Protein AF-A0A9P1FW18-F1 (afdb_monomer)

Secondary structure (DSSP, 8-state):
--HHHHHHHHHHHHHHHHHHHHHHHTTSGGGTT--HHHHHHHHHHHHHHHTT---SSGGGG--EEEE------HHHHTPPPBTTEEEEEEEEEEETTTTEEEEEEEEEE-GGGTTS-GGGGG-EEEEEEEEEEEE-SSSEEEEEEEEEEEEEEEETTEEPPGGG-EEEEEEEEEEEEEEEEEEE-SSS--EEE-THHHHHHHHHHHHHHHHHHHHHHHHHHHHHHHHHHHHHHHHHHHHHHHHHHHHHHHHHT--TTS--SSSTTS---PPPPHHHHHHHHHHHHHHHHHHHT-----PPPPPPPTTSHHHHHHHHHHHHHHHT--PPP--PPPPP----------

Structure (mmCIF, N/CA/C/O backbone):
data_AF-A0A9P1FW18-F1
#
_entry.id   AF-A0A9P1FW18-F1
#
loop_
_atom_site.group_PDB
_atom_site.id
_atom_site.type_symbol
_atom_site.label_atom_id
_atom_site.label_alt_id
_atom_site.label_comp_id
_atom_site.label_asym_id
_atom_site.label_entity_id
_atom_site.label_seq_id
_atom_site.pdbx_PDB_ins_code
_atom_site.Cartn_x
_atom_site.Cartn_y
_atom_site.Cartn_z
_atom_site.occupancy
_atom_site.B_iso_or_equiv
_atom_site.auth_seq_id
_atom_site.auth_comp_id
_atom_site.auth_asym_id
_atom_site.auth_atom_id
_atom_site.pdbx_PDB_model_num
ATOM 1 N N . MET A 1 1 ? -24.752 2.625 34.677 1.00 58.62 1 MET A N 1
ATOM 2 C CA . MET A 1 1 ? -24.967 2.733 33.214 1.00 58.62 1 MET A CA 1
ATOM 3 C C . MET A 1 1 ? -25.156 1.338 32.638 1.00 58.62 1 MET A C 1
ATOM 5 O O . MET A 1 1 ? -24.441 0.433 33.048 1.00 58.62 1 MET A O 1
ATOM 9 N N . SER A 1 2 ? -26.138 1.141 31.756 1.00 78.00 2 SER A N 1
ATOM 10 C CA . SER A 1 2 ? -26.399 -0.162 31.124 1.00 78.00 2 SER A CA 1
ATOM 11 C C . SER A 1 2 ? -25.301 -0.483 30.102 1.00 78.00 2 SER A C 1
ATOM 13 O O . SER A 1 2 ? -24.834 0.421 29.414 1.00 78.00 2 SER A O 1
ATOM 15 N N . ARG A 1 3 ? -24.900 -1.754 29.945 1.00 75.69 3 ARG A N 1
ATOM 16 C CA . ARG A 1 3 ? -23.901 -2.164 28.929 1.00 75.69 3 ARG A CA 1
ATOM 17 C C . ARG A 1 3 ? -24.258 -1.661 27.520 1.00 75.69 3 ARG A C 1
ATOM 19 O O . ARG A 1 3 ? -23.374 -1.261 26.775 1.00 75.69 3 ARG A O 1
ATOM 26 N N . LYS A 1 4 ? -25.557 -1.582 27.202 1.00 74.88 4 LYS A N 1
ATOM 27 C CA . LYS A 1 4 ? -26.059 -1.041 25.928 1.00 74.88 4 LYS A CA 1
ATOM 28 C C . LYS A 1 4 ? -25.799 0.460 25.753 1.00 74.88 4 LYS A C 1
ATOM 30 O O . LYS A 1 4 ? -25.491 0.884 24.649 1.00 74.88 4 LYS A O 1
ATOM 35 N N . SER A 1 5 ? -25.887 1.264 26.820 1.00 79.44 5 SER A N 1
ATOM 36 C CA . SER A 1 5 ? -25.636 2.712 26.717 1.00 79.44 5 SER A CA 1
ATOM 37 C C . SER A 1 5 ? -24.154 3.024 26.514 1.00 79.44 5 SER A C 1
ATOM 39 O O . SER A 1 5 ? -23.827 4.012 25.870 1.00 79.44 5 SER A O 1
ATOM 41 N N . ARG A 1 6 ? -23.260 2.175 27.044 1.00 83.31 6 ARG A N 1
ATOM 42 C CA . ARG A 1 6 ? -21.811 2.301 26.843 1.00 83.31 6 ARG A CA 1
ATOM 43 C C . ARG A 1 6 ? -21.407 1.953 25.409 1.00 83.31 6 ARG A C 1
ATOM 45 O O . ARG A 1 6 ? -20.771 2.775 24.767 1.00 83.31 6 ARG A O 1
ATOM 52 N N . ALA A 1 7 ? -21.858 0.808 24.892 1.00 80.88 7 ALA A N 1
ATOM 53 C CA . ALA A 1 7 ? -21.561 0.387 23.519 1.00 80.88 7 ALA A CA 1
ATOM 54 C C . ALA A 1 7 ? -22.052 1.404 22.468 1.00 80.88 7 ALA A C 1
ATOM 56 O O . ALA A 1 7 ? -21.357 1.685 21.496 1.00 80.88 7 ALA A O 1
ATOM 57 N N . GLN A 1 8 ? -23.223 2.013 22.691 1.00 83.62 8 GLN A N 1
ATOM 58 C CA . GLN A 1 8 ? -23.739 3.066 21.813 1.00 83.62 8 GLN A CA 1
ATOM 59 C C . GLN A 1 8 ? -22.878 4.340 21.849 1.00 83.62 8 GLN A C 1
ATOM 61 O O . GLN A 1 8 ? -22.688 4.982 20.817 1.00 83.62 8 GLN A O 1
ATOM 66 N N . GLY A 1 9 ? -22.350 4.702 23.024 1.00 88.69 9 GLY A N 1
ATOM 67 C CA . GLY A 1 9 ? -21.434 5.834 23.175 1.00 88.69 9 GLY A CA 1
ATOM 68 C C . GLY A 1 9 ? -20.108 5.608 22.447 1.00 88.69 9 GLY A C 1
ATOM 69 O O . GLY A 1 9 ? -19.683 6.472 21.687 1.00 88.69 9 GLY A O 1
ATOM 70 N N . GLU A 1 10 ? -19.514 4.423 22.610 1.00 88.94 10 GLU A N 1
ATOM 71 C CA . GLU A 1 10 ? -18.256 4.035 21.954 1.00 88.94 10 GLU A CA 1
ATOM 72 C C . GLU A 1 10 ? -18.407 4.028 20.421 1.00 88.94 10 GLU A C 1
ATOM 74 O O . GLU A 1 10 ? -17.581 4.605 19.716 1.00 88.94 10 GLU A O 1
ATOM 79 N N . LYS A 1 11 ? -19.518 3.489 19.890 1.00 89.44 11 LYS A N 1
ATOM 80 C CA . LYS A 1 11 ? -19.819 3.545 18.448 1.00 89.44 11 LYS A CA 1
ATOM 81 C C . LYS A 1 11 ? -19.943 4.983 17.934 1.00 89.44 11 LYS A C 1
ATOM 83 O O . LYS A 1 11 ? -19.420 5.300 16.869 1.00 89.44 11 LYS A O 1
ATOM 88 N N . SER A 1 12 ? -20.612 5.864 18.680 1.00 91.25 12 SER A N 1
ATOM 89 C CA . SER A 1 12 ? -20.745 7.275 18.293 1.00 91.25 12 SER A CA 1
ATOM 90 C C . SER A 1 12 ? -19.399 8.003 18.279 1.00 91.25 12 SER A C 1
ATOM 92 O O . SER A 1 12 ? -19.166 8.820 17.393 1.00 91.25 12 SER A O 1
ATOM 94 N N . GLN A 1 13 ? -18.518 7.715 19.241 1.00 93.75 13 GLN A N 1
ATOM 95 C CA . GLN A 1 13 ? -17.177 8.304 19.304 1.00 93.75 13 GLN A CA 1
ATOM 96 C C . GLN A 1 13 ? -16.288 7.800 18.165 1.00 93.75 13 GLN A C 1
ATOM 98 O O . GLN A 1 13 ? -15.619 8.602 17.517 1.00 93.75 13 GLN A O 1
ATOM 103 N N . ARG A 1 14 ? -16.359 6.501 17.853 1.00 91.75 14 ARG A N 1
ATOM 104 C CA . ARG A 1 14 ? -15.685 5.898 16.697 1.00 91.75 14 ARG A CA 1
ATOM 105 C C . ARG A 1 14 ? -16.068 6.586 15.388 1.00 91.75 14 ARG A C 1
ATOM 107 O O . ARG A 1 14 ? -15.193 6.978 14.622 1.00 91.75 14 ARG A O 1
ATOM 114 N N . LEU A 1 15 ? -17.370 6.759 15.147 1.00 92.00 15 LEU A N 1
ATOM 115 C CA . LEU A 1 15 ? -17.877 7.418 13.939 1.00 92.00 15 LEU A CA 1
ATOM 116 C C . LEU A 1 15 ? -17.401 8.873 13.842 1.00 92.00 15 LEU A C 1
ATOM 118 O O . LEU A 1 15 ? -16.956 9.289 12.776 1.00 92.00 15 LEU A O 1
ATOM 122 N N . ALA A 1 16 ? -17.418 9.615 14.952 1.00 94.69 16 ALA A N 1
ATOM 123 C CA . ALA A 1 16 ? -16.928 10.990 14.985 1.00 94.69 16 ALA A CA 1
ATOM 124 C C . ALA A 1 16 ? -15.418 11.083 14.689 1.00 94.69 16 ALA A C 1
ATOM 126 O O . ALA A 1 16 ? -15.003 11.915 13.885 1.00 94.69 16 ALA A O 1
ATOM 127 N N . ALA A 1 17 ? -14.595 10.208 15.282 1.00 94.62 17 ALA A N 1
ATOM 128 C CA . ALA A 1 17 ? -13.152 10.164 15.023 1.00 94.62 17 ALA A CA 1
ATOM 129 C C . ALA A 1 17 ? -12.846 9.804 13.558 1.00 94.62 17 ALA A C 1
ATOM 131 O O . ALA A 1 17 ? -11.983 10.406 12.917 1.00 94.62 17 ALA A O 1
ATOM 132 N N . LYS A 1 18 ? -13.607 8.860 13.000 1.00 92.00 18 LYS A N 1
ATOM 133 C CA . LYS A 1 18 ? -13.507 8.443 11.601 1.00 92.00 18 LYS A CA 1
ATOM 134 C C . LYS A 1 18 ? -13.860 9.571 10.639 1.00 92.00 18 LYS A C 1
ATOM 136 O O . LYS A 1 18 ? -13.105 9.836 9.709 1.00 92.00 18 LYS A O 1
ATOM 141 N N . GLU A 1 19 ? -14.975 10.257 10.870 1.00 93.88 19 GLU A N 1
ATOM 142 C CA . GLU A 1 19 ? -15.380 11.414 10.070 1.00 93.88 19 GLU A CA 1
ATOM 143 C C . GLU A 1 19 ? -14.339 12.536 10.161 1.00 93.88 19 GLU A C 1
ATOM 145 O O . GLU A 1 19 ? -13.940 13.096 9.141 1.00 93.88 19 GLU A O 1
ATOM 150 N N . ALA A 1 20 ? -13.815 12.800 11.362 1.00 94.94 20 ALA A N 1
ATOM 151 C CA . ALA A 1 20 ? -12.766 13.788 11.569 1.00 94.94 20 ALA A CA 1
ATOM 152 C C . ALA A 1 20 ? -11.481 13.453 10.794 1.00 94.94 20 ALA A C 1
ATOM 154 O O . ALA A 1 20 ? -10.829 14.371 10.285 1.00 94.94 20 ALA A O 1
ATOM 155 N N . LEU A 1 21 ? -11.108 12.174 10.703 1.00 94.62 21 LEU A N 1
ATOM 156 C CA . LEU A 1 21 ? -9.984 11.707 9.895 1.00 94.62 21 LEU A CA 1
ATOM 157 C C . LEU A 1 21 ? -10.258 11.864 8.397 1.00 94.62 21 LEU A C 1
ATOM 159 O O . LEU A 1 21 ? -9.432 12.446 7.697 1.00 94.62 21 LEU A O 1
ATOM 163 N N . LEU A 1 22 ? -11.414 11.391 7.920 1.00 93.19 22 LEU A N 1
ATOM 164 C CA . LEU A 1 22 ? -11.805 11.500 6.513 1.00 93.19 22 LEU A CA 1
ATOM 165 C C . LEU A 1 22 ? -11.839 12.961 6.057 1.00 93.19 22 LEU A C 1
ATOM 167 O O . LEU A 1 22 ? -11.349 13.272 4.978 1.00 93.19 22 LEU A O 1
ATOM 171 N N . GLU A 1 23 ? -12.343 13.872 6.890 1.00 94.81 23 GLU A N 1
ATOM 172 C CA . GLU A 1 23 ? -12.307 15.309 6.614 1.00 94.81 23 GLU A CA 1
ATOM 173 C C . GLU A 1 23 ? -10.871 15.844 6.540 1.00 94.81 23 GLU A C 1
ATOM 175 O O . GLU A 1 23 ? -10.535 16.600 5.630 1.00 94.81 23 GLU A O 1
ATOM 180 N N . GLY A 1 24 ? -9.999 15.405 7.454 1.00 92.88 24 GLY A N 1
ATOM 181 C CA . GLY A 1 24 ? -8.598 15.826 7.498 1.00 92.88 24 GLY A CA 1
ATOM 182 C C . GLY A 1 24 ? -7.784 15.425 6.264 1.00 92.88 24 GLY A C 1
ATOM 183 O O . GLY A 1 24 ? -6.846 16.135 5.909 1.00 92.88 24 GLY A O 1
ATOM 184 N N . ILE A 1 25 ? -8.144 14.324 5.594 1.00 94.94 25 ILE A N 1
A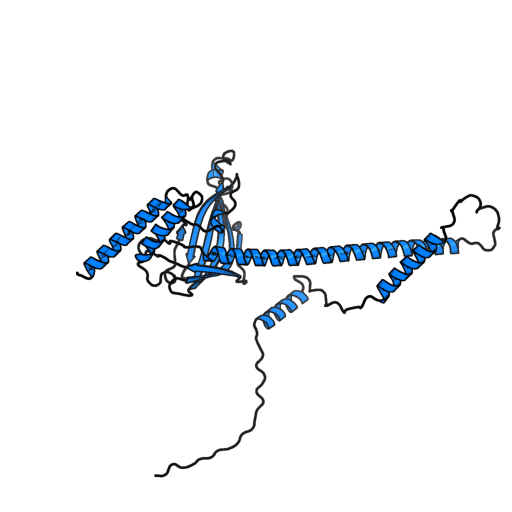TOM 185 C CA . ILE A 1 25 ? -7.401 13.810 4.431 1.00 94.94 25 ILE A CA 1
ATOM 186 C C . ILE A 1 25 ? -7.961 14.262 3.070 1.00 94.94 25 ILE A C 1
ATOM 188 O O . ILE A 1 25 ? -7.304 14.059 2.049 1.00 94.94 25 ILE A O 1
ATOM 192 N N . LYS A 1 26 ? -9.147 14.887 3.017 1.00 93.25 26 LYS A N 1
ATOM 193 C CA . LYS A 1 26 ? -9.805 15.274 1.748 1.00 93.25 26 LYS A CA 1
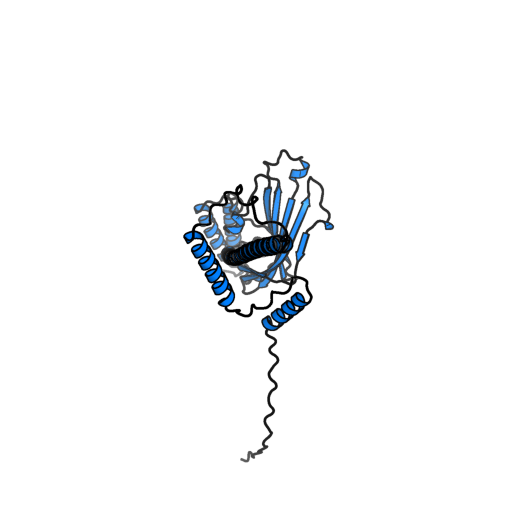ATOM 194 C C . LYS A 1 26 ? -8.944 16.164 0.850 1.00 93.25 26 LYS A C 1
ATOM 196 O O . LYS A 1 26 ? -9.042 16.073 -0.369 1.00 93.25 26 LYS A O 1
ATOM 201 N N . SER A 1 27 ? -8.126 17.035 1.437 1.00 92.12 27 SER A N 1
ATOM 202 C CA . SER A 1 27 ? -7.359 18.052 0.707 1.00 92.12 27 SER A CA 1
ATOM 203 C C . SER A 1 27 ? -5.926 17.644 0.360 1.00 92.12 27 SER A C 1
ATOM 205 O O . SER A 1 27 ? -5.251 18.393 -0.343 1.00 92.12 27 SER A O 1
ATOM 207 N N . VAL A 1 28 ? -5.451 16.482 0.825 1.00 91.62 28 VAL A N 1
ATOM 208 C CA . VAL A 1 28 ? -4.020 16.133 0.762 1.00 91.62 28 VAL A CA 1
ATOM 209 C C . VAL A 1 28 ? -3.646 15.128 -0.333 1.00 91.62 28 VAL A C 1
ATOM 211 O O . VAL A 1 28 ? -2.536 14.601 -0.295 1.00 91.62 28 VAL A O 1
ATOM 214 N N . ASP A 1 29 ? -4.560 14.834 -1.271 1.00 89.50 29 ASP A N 1
ATOM 215 C CA . ASP A 1 29 ? -4.408 13.830 -2.347 1.00 89.50 29 ASP A CA 1
ATOM 216 C C . ASP A 1 29 ? -3.650 12.590 -1.861 1.00 89.50 29 ASP A C 1
ATOM 218 O O . ASP A 1 29 ? -2.490 12.372 -2.194 1.00 89.50 29 ASP A O 1
ATOM 222 N N . ARG A 1 30 ? -4.265 11.820 -0.958 1.00 89.81 30 ARG A N 1
ATOM 223 C CA . ARG A 1 30 ? -3.679 10.596 -0.382 1.00 89.81 30 ARG A CA 1
ATOM 224 C C . ARG A 1 30 ? -2.323 10.779 0.317 1.00 89.81 30 ARG A C 1
ATOM 226 O O . ARG A 1 30 ? -1.679 9.789 0.637 1.00 89.81 30 ARG A O 1
ATOM 233 N N . GLY A 1 31 ? -1.914 12.010 0.609 1.00 91.38 31 GLY A N 1
ATOM 234 C CA . GLY A 1 31 ? -0.641 12.356 1.239 1.00 91.38 31 GLY A CA 1
ATOM 235 C C . GLY A 1 31 ? 0.397 12.963 0.290 1.00 91.38 31 GLY A C 1
ATOM 236 O O . GLY A 1 31 ? 1.389 13.506 0.779 1.00 91.38 31 GLY A O 1
ATOM 237 N N . PHE A 1 32 ? 0.172 12.940 -1.031 1.00 89.25 32 PHE A N 1
ATOM 238 C CA . PHE A 1 32 ? 1.101 13.490 -2.029 1.00 89.25 32 PHE A CA 1
ATOM 239 C C . PHE A 1 32 ? 1.282 15.008 -1.900 1.00 89.25 32 PHE A C 1
ATOM 241 O O . PHE A 1 32 ? 2.377 15.512 -2.138 1.00 89.25 32 PHE A O 1
ATOM 248 N N . SER A 1 33 ? 0.246 15.734 -1.469 1.00 92.62 33 SER A N 1
ATOM 249 C CA . SER A 1 33 ? 0.301 17.188 -1.260 1.00 92.62 33 SER A CA 1
ATOM 250 C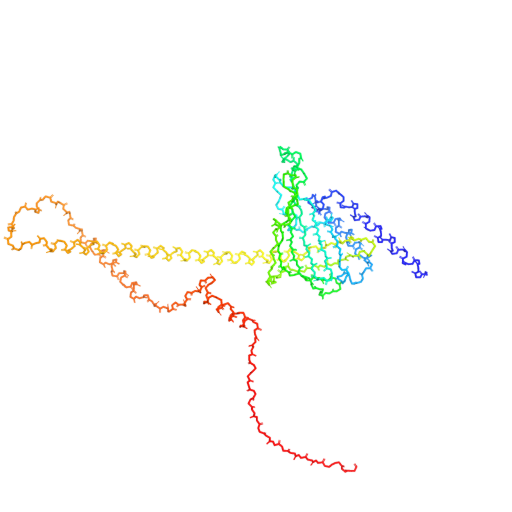 C . SER A 1 33 ? 0.344 17.606 0.216 1.00 92.62 33 SER A C 1
ATOM 252 O O . SER A 1 33 ? 0.268 18.797 0.513 1.00 92.62 33 SER A O 1
ATOM 254 N N . ALA A 1 34 ? 0.477 16.653 1.149 1.00 93.69 34 ALA A N 1
ATOM 255 C CA . ALA A 1 34 ? 0.451 16.938 2.584 1.00 93.69 34 ALA A CA 1
ATOM 256 C C . ALA A 1 34 ? 1.723 17.663 3.066 1.00 93.69 34 ALA A C 1
ATOM 258 O O . ALA A 1 34 ? 2.829 17.135 2.904 1.00 93.69 34 ALA A O 1
ATOM 259 N N . THR A 1 35 ? 1.566 18.805 3.745 1.00 95.06 35 THR A N 1
ATOM 260 C CA . THR A 1 35 ? 2.651 19.464 4.499 1.00 95.06 35 THR A CA 1
ATOM 261 C C . THR A 1 35 ? 2.996 18.694 5.774 1.00 95.06 35 THR A C 1
ATOM 263 O O . THR A 1 35 ? 2.236 17.829 6.216 1.00 95.06 35 THR A O 1
ATOM 266 N N . GLU A 1 36 ? 4.127 19.006 6.407 1.00 93.06 36 GLU A N 1
ATOM 267 C CA . GLU A 1 36 ? 4.523 18.336 7.652 1.00 93.06 36 GLU A CA 1
ATOM 268 C C . GLU A 1 36 ? 3.526 18.598 8.794 1.00 93.06 36 GLU A C 1
ATOM 270 O O . GLU A 1 36 ? 3.172 17.685 9.541 1.00 93.06 36 GLU A O 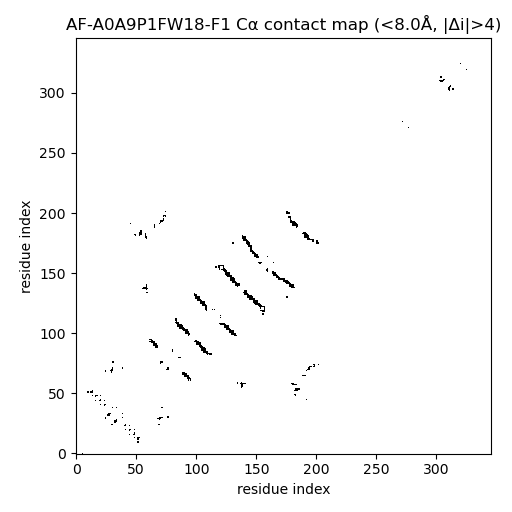1
ATOM 275 N N . GLU A 1 37 ? 2.971 19.809 8.866 1.00 95.00 37 GLU A N 1
ATOM 276 C CA . GLU A 1 37 ? 1.923 20.167 9.825 1.00 95.00 37 GLU A CA 1
ATOM 277 C C . GLU A 1 37 ? 0.642 19.364 9.571 1.00 95.00 37 GLU A C 1
ATOM 279 O O . GLU A 1 37 ? 0.046 18.827 10.508 1.00 95.00 37 GLU A O 1
ATOM 284 N N . GLN A 1 38 ? 0.234 19.224 8.303 1.00 95.31 38 GLN A N 1
ATOM 285 C CA . GLN A 1 38 ? -0.924 18.408 7.932 1.00 95.31 38 GLN A CA 1
ATOM 286 C C . GLN A 1 38 ? -0.696 16.933 8.268 1.00 95.31 38 GLN A C 1
ATOM 288 O O . GLN A 1 38 ? -1.593 16.291 8.809 1.00 95.31 38 GLN A O 1
ATOM 293 N N . ARG A 1 39 ? 0.505 16.399 8.014 1.00 93.00 39 ARG A N 1
ATOM 294 C CA . ARG A 1 39 ? 0.872 15.019 8.369 1.00 93.00 39 ARG A CA 1
ATOM 295 C C . ARG A 1 39 ? 0.808 14.787 9.875 1.00 93.00 39 ARG A C 1
ATOM 297 O O . ARG A 1 39 ? 0.318 13.739 10.294 1.00 93.00 39 ARG A O 1
ATOM 304 N N . SER A 1 40 ? 1.275 15.745 10.677 1.00 93.44 40 SER A N 1
ATOM 305 C CA . SER A 1 40 ? 1.186 15.680 12.140 1.00 93.44 40 SER A CA 1
ATOM 306 C C . SER A 1 40 ? -0.268 15.685 12.614 1.00 93.44 40 SER A C 1
ATOM 308 O O . SER A 1 40 ? -0.665 14.820 13.388 1.00 93.44 40 SER A O 1
ATOM 310 N N . MET A 1 41 ? -1.089 16.596 12.089 1.00 94.94 41 MET A N 1
ATOM 311 C CA . MET A 1 41 ? -2.513 16.694 12.428 1.00 94.94 41 MET A CA 1
ATOM 312 C C . MET A 1 41 ? -3.304 15.445 12.012 1.00 94.94 41 MET A C 1
ATOM 314 O O . MET A 1 41 ? -4.146 14.956 12.765 1.00 94.94 41 MET A O 1
ATOM 318 N N . ILE A 1 42 ? -3.013 14.883 10.835 1.00 94.38 42 ILE A N 1
ATOM 319 C CA . ILE A 1 42 ? -3.614 13.621 10.396 1.00 94.38 42 ILE A CA 1
ATOM 320 C C . ILE A 1 42 ? -3.191 12.496 11.342 1.00 94.38 42 ILE A C 1
ATOM 322 O O . ILE A 1 42 ? -4.056 11.753 11.787 1.00 94.38 42 ILE A O 1
ATOM 326 N N . ARG A 1 43 ? -1.909 12.403 11.726 1.00 92.94 43 ARG A N 1
ATOM 327 C CA . ARG A 1 43 ? -1.421 11.391 12.681 1.00 92.94 43 ARG A CA 1
ATOM 328 C C . ARG A 1 43 ? -2.169 11.432 14.016 1.00 92.94 43 ARG A C 1
ATOM 330 O O . ARG A 1 43 ? -2.555 10.383 14.512 1.00 92.94 43 ARG A O 1
ATOM 337 N N . GLU A 1 44 ? -2.454 12.612 14.555 1.00 93.38 44 GLU A N 1
ATOM 338 C CA . GLU A 1 44 ? -3.246 12.733 15.788 1.00 93.38 44 GLU A CA 1
ATOM 339 C C . GLU A 1 44 ? -4.670 12.176 15.625 1.00 93.38 44 GLU A C 1
ATOM 341 O O . GLU A 1 44 ? -5.163 11.464 16.498 1.00 93.38 44 GLU A O 1
ATOM 346 N N . LYS A 1 45 ? -5.318 12.437 14.481 1.00 94.44 45 LYS A N 1
ATOM 347 C CA . LYS A 1 45 ? -6.646 11.883 14.156 1.00 94.44 45 LYS A CA 1
ATOM 348 C C . LYS A 1 45 ? -6.608 10.366 13.960 1.00 94.44 45 LYS A C 1
ATOM 350 O O . LYS A 1 45 ? -7.549 9.672 14.342 1.00 94.44 45 LYS A O 1
ATOM 355 N N . ILE A 1 46 ? -5.526 9.855 13.371 1.00 92.62 46 ILE A N 1
ATOM 356 C CA . ILE A 1 46 ? -5.248 8.420 13.260 1.00 92.62 46 ILE A CA 1
ATOM 357 C C . ILE A 1 46 ? -5.183 7.800 14.662 1.00 92.62 46 ILE A C 1
ATOM 359 O O . ILE A 1 46 ? -5.922 6.857 14.943 1.00 92.62 46 ILE A O 1
ATOM 363 N N . ASP A 1 47 ? -4.375 8.369 15.556 1.00 91.75 47 ASP A N 1
ATOM 364 C CA . ASP A 1 47 ? -4.211 7.883 16.928 1.00 91.75 47 ASP A CA 1
ATOM 365 C C . ASP A 1 47 ? -5.522 7.958 17.727 1.00 91.75 47 ASP A C 1
ATOM 367 O O . ASP A 1 47 ? -5.811 7.082 18.544 1.00 91.75 47 ASP A O 1
ATOM 371 N N . GLU A 1 48 ? -6.342 8.986 17.492 1.00 93.38 48 GLU A N 1
ATOM 372 C CA . GLU A 1 48 ? -7.675 9.102 18.084 1.00 93.38 48 GLU A CA 1
ATOM 373 C C . GLU A 1 48 ? -8.618 7.992 17.601 1.00 93.38 48 GLU A C 1
ATOM 375 O O . GLU A 1 48 ? -9.296 7.375 18.424 1.00 93.38 48 GLU A O 1
ATOM 380 N N . LEU A 1 49 ? -8.635 7.689 16.300 1.00 92.19 49 LEU A N 1
ATOM 381 C CA . LEU A 1 49 ? -9.464 6.621 15.739 1.00 92.19 49 LEU A CA 1
ATOM 382 C C . LEU A 1 49 ? -9.042 5.234 16.245 1.00 92.19 49 LEU A C 1
ATOM 384 O O . LEU A 1 49 ? -9.898 4.415 16.581 1.00 92.19 49 LEU A O 1
ATOM 388 N N . VAL A 1 50 ? -7.736 4.981 16.358 1.00 91.38 50 VAL A N 1
ATOM 389 C CA . VAL A 1 50 ? -7.183 3.702 16.839 1.00 91.38 50 VAL A CA 1
ATOM 390 C C . VAL A 1 50 ? -7.649 3.374 18.262 1.00 91.38 50 VAL A C 1
ATOM 392 O O . VAL A 1 50 ? -7.924 2.213 18.562 1.00 91.38 50 VAL A O 1
ATOM 395 N N . ARG A 1 51 ? -7.844 4.379 19.129 1.00 91.44 51 ARG A N 1
ATOM 396 C CA . ARG A 1 51 ? -8.401 4.181 20.488 1.00 91.44 51 ARG A CA 1
ATOM 397 C C . ARG A 1 51 ? -9.809 3.587 20.485 1.00 91.44 51 ARG A C 1
ATOM 399 O O . ARG A 1 51 ? -10.225 3.017 21.491 1.00 91.44 51 ARG A O 1
ATOM 406 N N . TRP A 1 52 ? -10.526 3.729 19.374 1.00 91.31 52 TRP A N 1
ATOM 407 C CA . TRP A 1 52 ? -11.885 3.236 19.175 1.00 91.31 52 TRP A CA 1
ATOM 408 C C . TRP A 1 52 ? -11.948 2.046 18.208 1.00 91.31 52 TRP A C 1
ATOM 410 O O . TRP A 1 52 ? -13.016 1.774 17.652 1.00 91.31 52 TRP A O 1
ATOM 420 N N . ASN A 1 53 ? -10.829 1.342 17.990 1.00 88.06 53 ASN A N 1
ATOM 421 C CA . ASN A 1 53 ? -10.786 0.151 17.144 1.00 88.06 53 ASN A CA 1
ATOM 422 C C . ASN A 1 53 ? -11.770 -0.920 17.663 1.00 88.06 53 ASN A C 1
ATOM 424 O O . ASN A 1 53 ? -11.640 -1.368 18.805 1.00 88.06 53 ASN A O 1
ATOM 428 N N . PRO A 1 54 ? -12.765 -1.337 16.857 1.00 87.62 54 PRO A N 1
ATOM 429 C CA . PRO A 1 54 ? -13.734 -2.338 17.287 1.00 87.62 54 PRO A CA 1
ATOM 430 C C . PRO A 1 54 ? -13.197 -3.770 17.248 1.00 87.62 54 PRO A C 1
ATOM 432 O O . PRO A 1 54 ? -13.790 -4.649 17.873 1.00 87.62 54 PRO A O 1
ATOM 435 N N . SER A 1 55 ? -12.106 -4.020 16.520 1.00 86.56 55 SER A N 1
ATOM 436 C CA . SER A 1 55 ? -11.533 -5.353 16.365 1.00 86.56 55 SER A CA 1
ATOM 437 C C . SER A 1 55 ? -10.324 -5.547 17.278 1.00 86.56 55 SER A C 1
ATOM 439 O O . SER A 1 55 ? -9.353 -4.800 17.197 1.00 86.56 55 SER A O 1
ATOM 441 N N . LEU A 1 56 ? -10.367 -6.600 18.100 1.00 86.06 56 LEU A N 1
ATOM 442 C CA . LEU A 1 56 ? -9.242 -7.026 18.945 1.00 86.06 56 LEU A CA 1
ATOM 443 C C . LEU A 1 56 ? -8.154 -7.771 18.157 1.00 86.06 56 LEU A C 1
ATOM 445 O O . LEU A 1 56 ? -6.996 -7.724 18.533 1.00 86.06 56 LEU A O 1
ATOM 449 N N . GLU A 1 57 ? -8.524 -8.445 17.064 1.00 88.88 57 GLU A N 1
ATOM 450 C CA . GLU A 1 57 ? -7.600 -9.237 16.235 1.00 88.88 57 GLU A CA 1
ATOM 451 C C . GLU A 1 57 ? -7.762 -8.876 14.747 1.00 88.88 57 GLU A C 1
ATOM 453 O O . GLU A 1 57 ? -8.183 -9.706 13.932 1.00 88.88 57 GLU A O 1
ATOM 458 N N . PRO A 1 58 ? -7.529 -7.609 14.365 1.00 88.31 58 PRO A N 1
ATOM 459 C CA . PRO A 1 58 ? -7.785 -7.136 13.012 1.00 88.31 58 PRO A CA 1
ATOM 460 C C . PRO A 1 58 ? -6.968 -7.876 11.938 1.00 88.31 58 PRO A C 1
ATOM 462 O O . PRO A 1 58 ? -7.473 -8.071 10.834 1.00 88.31 58 PRO A O 1
ATOM 465 N N . ALA A 1 59 ? -5.764 -8.375 12.245 1.00 88.81 59 ALA A N 1
ATOM 466 C CA . ALA A 1 59 ? -4.944 -9.109 11.275 1.00 88.81 59 ALA A CA 1
ATOM 467 C C . ALA A 1 59 ? -5.535 -10.472 10.865 1.00 88.81 59 ALA A C 1
ATOM 469 O O . ALA A 1 59 ? -5.224 -10.982 9.791 1.00 88.81 59 ALA A O 1
ATOM 470 N N . LYS A 1 60 ? -6.421 -11.067 11.676 1.00 88.94 60 LYS A N 1
ATOM 471 C CA . LYS A 1 60 ? -7.102 -12.328 11.325 1.00 88.94 60 LYS A CA 1
ATOM 472 C C . LYS A 1 60 ? -8.342 -12.124 10.453 1.00 88.94 60 LYS A C 1
ATOM 474 O O . LYS A 1 60 ? -8.885 -13.095 9.934 1.00 88.94 60 LYS A O 1
ATOM 479 N N . LYS A 1 61 ? -8.799 -10.879 10.300 1.00 89.12 61 LYS A N 1
ATOM 480 C CA . LYS A 1 61 ? -10.031 -10.508 9.583 1.00 89.12 61 LYS A CA 1
ATOM 481 C C . LYS A 1 61 ? -9.754 -9.784 8.264 1.00 89.12 61 LYS A C 1
ATOM 483 O O . LYS A 1 61 ? -10.608 -9.065 7.758 1.00 89.12 61 LYS A O 1
ATOM 488 N N . LEU A 1 62 ? -8.554 -9.956 7.715 1.00 88.75 62 LEU A N 1
ATOM 489 C CA . LEU A 1 62 ? -8.190 -9.388 6.421 1.00 88.75 62 LEU A CA 1
ATOM 490 C C . LEU A 1 62 ? -9.006 -10.049 5.309 1.00 88.75 62 LEU A C 1
ATOM 492 O O . LEU A 1 62 ? -9.237 -11.256 5.340 1.00 88.75 62 LEU A O 1
ATOM 496 N N . GLY A 1 63 ? -9.409 -9.267 4.315 1.00 89.44 63 GLY A N 1
ATOM 497 C CA . GLY A 1 63 ? -10.150 -9.750 3.154 1.00 89.44 63 GLY A CA 1
ATOM 498 C C . GLY A 1 63 ? -10.776 -8.598 2.376 1.00 89.44 63 GLY A C 1
ATOM 499 O O . GLY A 1 63 ? -11.022 -7.534 2.943 1.00 89.44 63 GLY A O 1
ATOM 500 N N . GLY A 1 64 ? -11.032 -8.817 1.088 1.00 90.38 64 GLY A N 1
ATOM 501 C CA . GLY A 1 64 ? -11.740 -7.860 0.232 1.00 90.38 64 GLY A CA 1
ATOM 502 C C . GLY A 1 64 ? -10.824 -6.946 -0.583 1.00 90.38 64 GLY A C 1
ATOM 503 O O . GLY A 1 64 ? -9.628 -7.205 -0.742 1.00 90.38 64 GLY A O 1
ATOM 504 N N . GLU A 1 65 ? -11.409 -5.885 -1.140 1.00 90.44 65 GLU A N 1
ATOM 505 C CA . GLU A 1 65 ? -10.733 -4.943 -2.034 1.00 90.44 65 GLU A CA 1
ATOM 506 C C . GLU A 1 65 ? -10.511 -3.596 -1.362 1.00 90.44 65 GLU A C 1
ATOM 508 O O . GLU A 1 65 ? -11.428 -2.836 -1.083 1.00 90.44 65 GLU A O 1
ATOM 513 N N . TRP A 1 66 ? -9.255 -3.280 -1.099 1.00 89.44 66 TRP A N 1
ATOM 514 C CA . TRP A 1 66 ? -8.885 -2.128 -0.298 1.00 89.44 66 TRP A CA 1
ATOM 515 C C . TRP A 1 66 ? -8.358 -1.025 -1.200 1.00 89.44 66 TRP A C 1
ATOM 517 O O . TRP A 1 66 ? -7.715 -1.281 -2.223 1.00 89.44 66 TRP A O 1
ATOM 527 N N . THR A 1 67 ? -8.617 0.222 -0.821 1.00 90.19 67 THR A N 1
ATOM 528 C CA . THR A 1 67 ? -8.139 1.401 -1.547 1.00 90.19 67 THR A CA 1
ATOM 529 C C . THR A 1 67 ? -7.412 2.332 -0.593 1.00 90.19 67 THR A C 1
ATOM 531 O O . THR A 1 67 ? -7.888 2.634 0.499 1.00 90.19 67 THR A O 1
ATOM 534 N N . LEU A 1 68 ? -6.238 2.794 -1.014 1.00 91.06 68 LEU A N 1
ATOM 535 C CA . LEU A 1 68 ? -5.424 3.722 -0.253 1.00 91.06 68 LEU A CA 1
ATOM 536 C C . LEU A 1 68 ? -6.048 5.119 -0.286 1.00 91.06 68 LEU A C 1
ATOM 538 O O . LEU A 1 68 ? -6.056 5.783 -1.323 1.00 91.06 68 LEU A O 1
ATOM 542 N N . ILE A 1 69 ? -6.519 5.575 0.870 1.00 90.38 69 ILE A N 1
ATOM 543 C CA . ILE A 1 69 ? -7.079 6.923 1.048 1.00 90.38 69 ILE A CA 1
ATOM 544 C C . ILE A 1 69 ? -6.049 7.934 1.562 1.00 90.38 69 ILE A C 1
ATOM 546 O O . ILE A 1 69 ? -6.206 9.131 1.343 1.00 90.38 69 ILE A O 1
ATOM 550 N N . TYR A 1 70 ? -4.996 7.463 2.234 1.00 93.38 70 TYR A N 1
ATOM 551 C CA . TYR A 1 70 ? -3.915 8.283 2.772 1.00 93.38 70 TYR A CA 1
ATOM 552 C C . TYR A 1 70 ? -2.671 7.435 3.051 1.00 93.38 70 TYR A C 1
ATOM 554 O O . TYR A 1 70 ? -2.781 6.305 3.525 1.00 93.38 70 TYR A O 1
ATOM 562 N N . THR A 1 71 ? -1.491 7.995 2.796 1.00 91.44 71 THR A N 1
ATOM 563 C CA . THR A 1 71 ? -0.195 7.438 3.179 1.00 91.44 71 THR A CA 1
ATOM 564 C C . THR A 1 71 ? 0.795 8.548 3.513 1.00 91.44 71 THR A C 1
ATOM 566 O O . THR A 1 71 ? 0.759 9.637 2.949 1.00 91.44 71 THR A O 1
ATOM 569 N N . ASN A 1 72 ? 1.728 8.252 4.408 1.00 89.44 72 ASN A N 1
ATOM 570 C CA . ASN A 1 72 ? 2.943 9.036 4.615 1.00 89.44 72 ASN A CA 1
ATOM 571 C C . ASN A 1 72 ? 4.209 8.230 4.263 1.00 89.44 72 ASN A C 1
ATOM 573 O O . ASN A 1 72 ? 5.312 8.626 4.640 1.00 89.44 72 ASN A O 1
ATOM 577 N N . ALA A 1 73 ? 4.043 7.083 3.598 1.00 84.94 73 ALA A N 1
ATOM 578 C CA . ALA A 1 73 ? 5.123 6.174 3.251 1.00 84.94 73 ALA A CA 1
ATOM 579 C C . ALA A 1 73 ? 5.931 6.749 2.073 1.00 84.94 73 ALA A C 1
ATOM 581 O O . ALA A 1 73 ? 5.358 6.975 1.002 1.00 84.94 73 ALA A O 1
ATOM 582 N N . PRO A 1 74 ? 7.235 7.030 2.247 1.00 81.31 74 PRO A N 1
ATOM 583 C CA . PRO A 1 74 ? 8.026 7.727 1.237 1.00 81.31 74 PRO A CA 1
ATOM 584 C C . PRO A 1 74 ? 8.146 6.932 -0.065 1.00 81.31 74 PRO A C 1
ATOM 586 O O . PRO A 1 74 ? 8.189 7.517 -1.134 1.00 81.31 74 PRO A O 1
ATOM 589 N N . ASP A 1 75 ? 8.160 5.610 0.005 1.00 80.56 75 ASP A N 1
ATOM 590 C CA . ASP A 1 75 ? 8.202 4.710 -1.144 1.00 80.56 75 ASP A CA 1
ATOM 591 C C . ASP A 1 75 ? 6.950 4.807 -2.029 1.00 80.56 75 ASP A C 1
ATOM 593 O O . ASP A 1 75 ? 7.068 4.736 -3.248 1.00 80.56 75 ASP A O 1
ATOM 597 N N . ILE A 1 76 ? 5.773 5.056 -1.442 1.00 85.38 76 ILE A N 1
ATOM 598 C CA . ILE A 1 76 ? 4.536 5.306 -2.197 1.00 85.38 76 ILE A CA 1
ATOM 599 C C . ILE A 1 76 ? 4.496 6.751 -2.703 1.00 85.38 76 ILE A C 1
ATOM 601 O O . ILE A 1 76 ? 4.126 7.005 -3.848 1.00 85.38 76 ILE A O 1
ATOM 605 N N . LEU A 1 77 ? 4.896 7.708 -1.861 1.00 86.00 77 LEU A N 1
ATOM 606 C CA . LEU A 1 77 ? 4.890 9.130 -2.215 1.00 86.00 77 LEU A CA 1
ATOM 607 C C . LEU A 1 77 ? 5.918 9.478 -3.305 1.00 86.00 77 LEU A C 1
ATOM 609 O O . LEU A 1 77 ? 5.712 10.428 -4.054 1.00 86.00 77 LEU A O 1
ATOM 613 N N . ASN A 1 78 ? 6.994 8.696 -3.415 1.00 84.81 78 ASN A N 1
ATOM 614 C CA . ASN A 1 78 ? 8.058 8.874 -4.402 1.00 84.81 78 ASN A CA 1
ATOM 615 C C . ASN A 1 78 ? 7.896 7.978 -5.640 1.00 84.81 78 ASN A C 1
ATOM 617 O O . ASN A 1 78 ? 8.834 7.890 -6.435 1.00 84.81 78 ASN A O 1
ATOM 621 N N . ILE A 1 79 ? 6.747 7.310 -5.830 1.00 82.31 79 ILE A N 1
ATOM 622 C CA . ILE A 1 79 ? 6.491 6.574 -7.076 1.00 82.31 79 ILE A CA 1
ATOM 623 C C . ILE A 1 79 ? 6.633 7.569 -8.239 1.00 82.31 79 ILE A C 1
ATOM 625 O O . ILE A 1 79 ? 5.931 8.585 -8.262 1.00 82.31 79 ILE A O 1
ATOM 629 N N . PRO A 1 80 ? 7.535 7.312 -9.203 1.00 73.19 80 PRO A N 1
ATOM 630 C CA . PRO A 1 80 ? 7.820 8.267 -10.257 1.00 73.19 80 PRO A CA 1
ATOM 631 C C . PRO A 1 80 ? 6.570 8.489 -11.108 1.00 73.19 80 PRO A C 1
ATOM 633 O O . PRO A 1 80 ? 6.041 7.568 -11.731 1.00 73.19 80 PRO A O 1
ATOM 636 N N . THR A 1 81 ? 6.111 9.736 -11.154 1.00 76.38 81 THR A N 1
ATOM 637 C CA . THR A 1 81 ? 5.117 10.187 -12.126 1.00 76.38 81 THR A CA 1
ATOM 638 C C . THR A 1 81 ? 5.857 10.771 -13.319 1.00 76.38 81 THR A C 1
ATOM 640 O O . THR A 1 81 ? 6.748 11.608 -13.177 1.00 76.38 81 THR A O 1
ATOM 643 N N . THR A 1 82 ? 5.535 10.292 -14.517 1.00 76.12 82 THR A N 1
ATOM 644 C CA . THR A 1 82 ? 6.084 10.865 -15.750 1.00 76.12 82 THR A CA 1
ATOM 645 C C . THR A 1 82 ? 5.111 11.915 -16.288 1.00 76.12 82 THR A C 1
ATOM 647 O O . THR A 1 82 ? 3.914 11.831 -16.006 1.00 76.12 82 THR A O 1
ATOM 650 N N . PRO A 1 83 ? 5.552 12.870 -17.128 1.00 74.12 83 PRO A N 1
ATOM 651 C CA . PRO A 1 83 ? 4.638 13.816 -17.776 1.00 74.12 83 PRO A CA 1
ATOM 652 C C . PRO A 1 83 ? 3.501 13.144 -18.563 1.00 74.12 83 PRO A C 1
ATOM 654 O O . PRO A 1 83 ? 2.479 13.779 -18.819 1.00 74.12 83 PRO A O 1
ATOM 657 N N . PHE A 1 84 ? 3.664 11.865 -18.919 1.00 77.81 84 PHE A N 1
ATOM 658 C CA . PHE A 1 84 ? 2.714 11.073 -19.693 1.00 77.81 84 PHE A CA 1
ATOM 659 C C . PHE A 1 84 ? 1.860 10.120 -18.844 1.00 77.81 84 PHE A C 1
ATOM 661 O O . PHE A 1 84 ? 0.883 9.587 -19.362 1.00 77.81 84 PHE A O 1
ATOM 668 N N . SER A 1 85 ? 2.162 9.931 -17.554 1.00 83.38 85 SER A N 1
ATOM 669 C CA . SER A 1 85 ? 1.465 8.976 -16.682 1.00 83.38 85 SER A CA 1
ATOM 670 C C . SER A 1 85 ? 1.179 9.555 -15.294 1.00 83.38 85 SER A C 1
ATOM 672 O O . SER A 1 85 ? 2.084 9.983 -14.580 1.00 83.38 85 SER A O 1
ATOM 674 N N . SER A 1 86 ? -0.079 9.485 -14.881 1.00 87.75 86 SER A N 1
ATOM 675 C CA . SER A 1 86 ? -0.553 9.783 -13.533 1.00 87.75 86 SER A CA 1
ATOM 676 C C . SER A 1 86 ? -0.856 8.496 -12.759 1.00 87.75 86 SER A C 1
ATOM 678 O O . SER A 1 86 ? -1.102 7.443 -13.351 1.00 87.75 86 SER A O 1
ATOM 680 N N . ILE A 1 87 ? -0.830 8.576 -11.429 1.00 90.38 87 ILE A N 1
ATOM 681 C CA . ILE A 1 87 ? -1.179 7.451 -10.556 1.00 90.38 87 ILE A CA 1
ATOM 682 C C . ILE A 1 87 ? -2.695 7.467 -10.307 1.00 90.38 87 ILE A C 1
ATOM 684 O O . ILE A 1 87 ? -3.228 8.395 -9.694 1.00 90.38 87 ILE A O 1
ATOM 688 N N . GLY A 1 88 ? -3.371 6.421 -10.784 1.00 90.38 88 GLY A N 1
ATOM 689 C CA . GLY A 1 88 ? -4.781 6.112 -10.556 1.00 90.38 88 GLY A CA 1
ATOM 690 C C . GLY A 1 88 ? -5.009 5.489 -9.179 1.00 90.38 88 GLY A C 1
ATOM 691 O O . GLY A 1 88 ? -4.517 6.003 -8.175 1.00 90.38 88 GLY A O 1
ATOM 692 N N . ARG A 1 89 ? -5.771 4.393 -9.090 1.00 91.06 89 ARG A N 1
ATOM 693 C CA . ARG A 1 89 ? -5.993 3.676 -7.826 1.00 91.06 89 ARG A CA 1
ATOM 694 C C . ARG A 1 89 ? -4.693 3.064 -7.285 1.00 91.06 89 ARG A C 1
ATOM 696 O O . ARG A 1 89 ? -3.964 2.393 -8.004 1.00 91.06 89 ARG A O 1
ATOM 703 N N . ILE A 1 90 ? -4.457 3.228 -5.984 1.00 91.38 90 ILE A N 1
ATOM 704 C CA . ILE A 1 90 ? -3.513 2.405 -5.216 1.00 91.38 90 ILE A CA 1
ATOM 705 C C . ILE A 1 90 ? -4.352 1.598 -4.231 1.00 91.38 90 ILE A C 1
ATOM 707 O O . ILE A 1 90 ? -5.230 2.162 -3.575 1.00 91.38 90 ILE A O 1
ATOM 711 N N . GLY A 1 91 ? -4.127 0.295 -4.133 1.00 92.25 91 GLY A N 1
ATOM 712 C CA . GLY A 1 91 ? -4.972 -0.577 -3.329 1.00 92.25 91 GLY A CA 1
ATOM 713 C C . GLY A 1 91 ? -4.351 -1.929 -3.023 1.00 92.25 91 GLY A C 1
ATOM 714 O O . GLY A 1 91 ? -3.206 -2.207 -3.376 1.00 92.25 91 GLY A O 1
ATOM 715 N N . GLN A 1 92 ? -5.126 -2.768 -2.346 1.00 92.62 92 GLN A N 1
ATOM 716 C CA . GLN A 1 92 ? -4.772 -4.155 -2.071 1.00 92.62 92 GLN A CA 1
ATOM 717 C C . GLN A 1 92 ? -5.979 -5.042 -2.369 1.00 92.62 92 GLN A C 1
ATOM 719 O O . GLN A 1 92 ? -7.096 -4.700 -2.006 1.00 92.62 92 GLN A O 1
ATOM 724 N N . GLU A 1 93 ? -5.771 -6.165 -3.039 1.00 93.19 93 GLU A N 1
ATOM 725 C CA . GLU A 1 93 ? -6.784 -7.210 -3.213 1.00 93.19 93 GLU A CA 1
ATOM 726 C C . GLU A 1 93 ? -6.382 -8.365 -2.289 1.00 93.19 93 GLU A C 1
ATOM 728 O O . GLU A 1 93 ? -5.316 -8.961 -2.474 1.00 93.19 93 GLU A O 1
ATOM 733 N N . ILE A 1 94 ? -7.178 -8.633 -1.252 1.00 93.00 94 ILE A N 1
ATOM 734 C CA . ILE A 1 94 ? -6.856 -9.614 -0.210 1.00 93.00 94 ILE A CA 1
ATOM 735 C C . ILE A 1 94 ? -7.751 -10.845 -0.356 1.00 93.00 94 ILE A C 1
ATOM 737 O O . ILE A 1 94 ? -8.955 -10.792 -0.096 1.00 93.00 94 ILE A O 1
ATOM 741 N N . ASP A 1 95 ? -7.139 -11.973 -0.709 1.00 93.50 95 ASP A N 1
ATOM 742 C CA . ASP A 1 95 ? -7.768 -13.290 -0.727 1.00 93.50 95 ASP A CA 1
ATOM 743 C C . ASP A 1 95 ? -7.372 -14.055 0.541 1.00 93.50 95 ASP A C 1
ATOM 745 O O . ASP A 1 95 ? -6.318 -14.694 0.616 1.00 93.50 95 ASP A O 1
ATOM 749 N N . SER A 1 96 ? -8.235 -13.983 1.554 1.00 91.00 96 SER A N 1
ATOM 750 C CA . SER A 1 96 ? -8.014 -14.628 2.851 1.00 91.00 96 SER A CA 1
ATOM 751 C C . SER A 1 96 ? -8.113 -16.147 2.810 1.00 91.00 96 SER A C 1
ATOM 753 O O . SER A 1 96 ? -7.553 -16.821 3.669 1.00 91.00 96 SER A O 1
ATOM 755 N N . THR A 1 97 ? -8.782 -16.701 1.795 1.00 92.38 97 THR A N 1
ATOM 756 C CA . THR A 1 97 ? -8.875 -18.154 1.611 1.00 92.38 97 THR A CA 1
ATOM 757 C C . THR A 1 97 ? -7.566 -18.709 1.064 1.00 92.38 97 THR A C 1
ATOM 759 O O . THR A 1 97 ? -7.165 -19.812 1.427 1.00 92.38 97 THR A O 1
ATOM 762 N N . LYS A 1 98 ? -6.885 -17.944 0.202 1.00 92.19 98 LYS A N 1
ATOM 763 C CA . LYS A 1 98 ? -5.588 -18.330 -0.367 1.00 92.19 98 LYS A CA 1
ATOM 764 C C . LYS A 1 98 ? -4.381 -17.815 0.414 1.00 92.19 98 LYS A C 1
ATOM 766 O O . LYS A 1 98 ? -3.271 -18.221 0.095 1.00 92.19 98 LYS A O 1
ATOM 771 N N . GLY A 1 99 ? -4.571 -16.916 1.380 1.00 93.06 99 GLY A N 1
ATOM 772 C CA . GLY A 1 99 ? -3.462 -16.268 2.086 1.00 93.06 99 GLY A CA 1
ATOM 773 C C . GLY A 1 99 ? -2.649 -15.337 1.180 1.00 93.06 99 GLY A C 1
ATOM 774 O O . GLY A 1 99 ? -1.443 -15.197 1.358 1.00 93.06 99 GLY A O 1
ATOM 775 N N . ILE A 1 100 ? -3.284 -14.723 0.173 1.00 93.31 100 ILE A N 1
ATOM 776 C CA . ILE A 1 100 ? -2.606 -13.888 -0.828 1.00 93.31 100 ILE A CA 1
ATOM 777 C C . ILE A 1 100 ? -3.099 -12.447 -0.727 1.00 93.31 100 ILE A C 1
ATOM 779 O O . ILE A 1 100 ? -4.298 -12.183 -0.709 1.00 93.31 100 ILE A O 1
ATOM 783 N N . ILE A 1 101 ? -2.160 -11.506 -0.735 1.00 94.00 101 ILE A N 1
ATOM 784 C CA . ILE A 1 101 ? -2.402 -10.076 -0.918 1.00 94.00 101 ILE A CA 1
ATOM 785 C C . ILE A 1 101 ? -1.771 -9.660 -2.245 1.00 94.00 101 ILE A C 1
ATOM 787 O O . ILE A 1 101 ? -0.566 -9.825 -2.436 1.00 94.00 101 ILE A O 1
ATOM 791 N N . ALA A 1 102 ? -2.554 -9.095 -3.160 1.00 93.50 102 ALA A N 1
ATOM 792 C CA . ALA A 1 102 ? -2.029 -8.407 -4.333 1.00 93.50 102 ALA A CA 1
ATOM 793 C C . ALA A 1 102 ? -1.999 -6.900 -4.063 1.00 93.50 102 ALA A C 1
ATOM 795 O O . ALA A 1 102 ? -3.041 -6.277 -3.887 1.00 93.50 102 ALA A O 1
ATOM 796 N N . ASN A 1 103 ? -0.810 -6.301 -4.028 1.00 91.88 103 ASN A N 1
ATOM 797 C CA . ASN A 1 103 ? -0.658 -4.848 -3.957 1.00 91.88 103 ASN A CA 1
ATOM 798 C C . ASN A 1 103 ? -0.829 -4.279 -5.363 1.00 91.88 103 ASN A C 1
ATOM 800 O O . ASN A 1 103 ? -0.116 -4.698 -6.273 1.00 91.88 103 ASN A O 1
ATOM 804 N N . VAL A 1 104 ? -1.769 -3.355 -5.534 1.00 92.25 104 VAL A N 1
ATOM 805 C CA . VAL A 1 104 ? -2.230 -2.879 -6.838 1.00 92.25 104 VAL A CA 1
ATOM 806 C C . VAL A 1 104 ? -1.902 -1.402 -6.996 1.00 92.25 104 VAL A C 1
ATOM 808 O O . VAL A 1 104 ? -2.280 -0.590 -6.152 1.00 92.25 104 VAL A O 1
ATOM 811 N N . ILE A 1 105 ? -1.232 -1.051 -8.091 1.00 91.81 105 ILE A N 1
ATOM 812 C CA . ILE A 1 105 ? -1.027 0.334 -8.518 1.00 91.81 105 ILE A CA 1
ATOM 813 C C . ILE A 1 105 ? -1.539 0.457 -9.946 1.00 91.81 105 ILE A C 1
ATOM 815 O O . ILE A 1 105 ? -1.091 -0.246 -10.847 1.00 91.81 105 ILE A O 1
ATOM 819 N N . GLU A 1 106 ? -2.489 1.353 -10.153 1.00 92.06 106 GLU A N 1
ATOM 820 C CA . GLU A 1 106 ? -3.012 1.701 -11.462 1.00 92.06 106 GLU A CA 1
ATOM 821 C C . GLU A 1 106 ? -2.321 2.967 -11.970 1.00 92.06 106 GLU A C 1
ATOM 823 O O . GLU A 1 106 ? -2.238 3.976 -11.270 1.00 92.06 106 GLU A O 1
ATOM 828 N N . TYR A 1 107 ? -1.871 2.931 -13.214 1.00 90.56 107 TYR A N 1
ATOM 829 C CA . TYR A 1 107 ? -1.329 4.065 -13.942 1.00 90.56 107 TYR A CA 1
ATOM 830 C C . TYR A 1 107 ? -2.302 4.455 -15.045 1.00 90.56 107 TYR A C 1
ATOM 832 O O . TYR A 1 107 ? -2.791 3.595 -15.778 1.00 90.56 107 TYR A O 1
ATOM 840 N N . ARG A 1 108 ? -2.558 5.754 -15.183 1.00 90.12 108 ARG A N 1
ATOM 841 C CA . ARG A 1 108 ? -3.408 6.323 -16.234 1.00 90.12 108 ARG A CA 1
ATOM 842 C C . ARG A 1 108 ? -2.644 7.371 -17.022 1.00 90.12 108 ARG A C 1
ATOM 844 O O . ARG A 1 108 ? -1.750 8.004 -16.457 1.00 90.12 108 ARG A O 1
ATOM 851 N N . PRO A 1 109 ? -2.983 7.627 -18.288 1.00 84.25 109 PRO A N 1
ATOM 852 C CA . PRO A 1 109 ? -2.405 8.742 -19.017 1.00 84.25 109 PRO A CA 1
ATOM 853 C C . PRO A 1 109 ? -2.605 10.067 -18.280 1.00 84.25 109 PRO A C 1
ATOM 855 O O . PRO A 1 109 ? -3.642 10.328 -17.673 1.00 84.25 109 PRO A O 1
ATOM 858 N N . SER A 1 110 ? -1.567 10.896 -18.288 1.00 81.94 110 SER A N 1
ATOM 859 C CA . SER A 1 110 ? -1.621 12.245 -17.721 1.00 81.94 110 SER A CA 1
ATOM 860 C C . SER A 1 110 ? -2.532 13.149 -18.555 1.00 81.94 110 SER A C 1
ATOM 862 O O . SER A 1 110 ? -2.603 13.019 -19.777 1.00 81.94 110 SER A O 1
ATOM 864 N N . SER A 1 111 ? -3.154 14.147 -17.925 1.00 73.19 111 SER A N 1
ATOM 865 C CA . SER A 1 111 ? -3.905 15.187 -18.638 1.00 73.19 111 SER A CA 1
ATOM 866 C C . SER A 1 111 ? -3.027 16.012 -19.582 1.00 73.19 111 SER A C 1
ATOM 868 O O . SER A 1 111 ? -3.542 16.562 -20.546 1.00 73.19 111 SER A O 1
ATOM 870 N N . LEU A 1 112 ? -1.707 16.068 -19.373 1.00 66.69 112 LEU A N 1
ATOM 871 C CA . LEU A 1 112 ? -0.758 16.702 -20.301 1.00 66.69 112 LEU A CA 1
ATOM 872 C C . LEU A 1 112 ? -0.523 15.873 -21.573 1.00 66.69 112 LEU A C 1
ATOM 874 O O . LEU A 1 112 ? -0.055 16.402 -22.577 1.00 66.69 112 LEU A O 1
ATOM 878 N N . ALA A 1 113 ? -0.892 14.591 -21.557 1.00 62.91 113 ALA A N 1
ATOM 879 C CA . ALA A 1 113 ? -0.872 13.716 -22.722 1.00 62.91 113 ALA A CA 1
ATOM 880 C C . ALA A 1 113 ? -2.133 13.876 -23.601 1.00 62.91 113 ALA A C 1
ATOM 882 O O . ALA A 1 113 ? -2.318 13.107 -24.538 1.00 62.91 113 ALA A O 1
ATOM 883 N N . SER A 1 114 ? -2.975 14.889 -23.350 1.00 54.31 114 SER A N 1
ATOM 884 C CA . SER A 1 114 ? -4.260 15.163 -24.029 1.00 54.31 114 SER A CA 1
ATOM 885 C C . SER A 1 114 ? -4.179 15.461 -25.536 1.00 54.31 114 SER A C 1
ATOM 887 O O . SER A 1 114 ? -5.209 15.633 -26.182 1.00 54.31 114 SER A O 1
ATOM 889 N N . GLY A 1 115 ? -2.979 15.471 -26.128 1.00 57.12 115 GLY A N 1
ATOM 890 C CA . GLY A 1 115 ? -2.797 15.383 -27.583 1.00 57.12 115 GLY A CA 1
ATOM 891 C C . GLY A 1 115 ? -3.014 13.972 -28.158 1.00 57.12 115 GLY A C 1
ATOM 892 O O . GLY A 1 115 ? -3.148 13.818 -29.372 1.00 57.12 115 GLY A O 1
ATOM 893 N N . LEU A 1 116 ? -3.052 12.938 -27.311 1.00 58.12 116 LEU A N 1
ATOM 894 C CA . LEU A 1 116 ? -3.486 11.590 -27.672 1.00 58.12 116 LEU A CA 1
ATOM 895 C C . LEU A 1 116 ? -5.018 11.547 -27.731 1.00 58.12 116 LEU A C 1
ATOM 897 O O . LEU A 1 116 ? -5.696 12.211 -26.953 1.00 58.12 116 LEU A O 1
ATOM 901 N N . LYS A 1 117 ? -5.557 10.784 -28.693 1.00 60.69 117 LYS A N 1
ATOM 902 C CA . LYS A 1 117 ? -7.002 10.645 -28.957 1.00 60.69 117 LYS A CA 1
ATOM 903 C C . LYS A 1 117 ? -7.797 10.484 -27.657 1.00 60.69 117 LYS A C 1
ATOM 905 O O . LYS A 1 117 ? -7.361 9.763 -26.773 1.00 60.69 117 LYS A O 1
ATOM 910 N N . GLU A 1 118 ? -9.001 11.050 -27.606 1.00 66.81 118 GLU A N 1
ATOM 911 C CA . GLU A 1 118 ? -9.945 10.968 -26.475 1.00 66.81 118 GLU A CA 1
ATOM 912 C C . GLU A 1 118 ? -10.113 9.529 -25.938 1.00 66.81 118 GLU A C 1
ATOM 914 O O . GLU A 1 118 ? -10.147 9.308 -24.732 1.00 66.81 118 GLU A O 1
ATOM 919 N N . ALA A 1 119 ? -10.054 8.536 -26.832 1.00 62.25 119 ALA A N 1
ATOM 920 C CA . ALA A 1 119 ? -10.074 7.106 -26.520 1.00 62.25 119 ALA A CA 1
ATOM 921 C C . ALA A 1 119 ? -8.932 6.614 -25.602 1.00 62.25 119 ALA A C 1
ATOM 923 O O . ALA A 1 119 ? -9.110 5.628 -24.898 1.00 62.25 119 ALA A O 1
ATOM 924 N N . ALA A 1 120 ? -7.776 7.283 -25.598 1.00 66.88 120 ALA A N 1
ATOM 925 C CA . ALA A 1 120 ? -6.635 6.941 -24.752 1.00 66.88 120 ALA A CA 1
ATOM 926 C C . ALA A 1 120 ? -6.779 7.479 -23.320 1.00 66.88 120 ALA A C 1
ATOM 928 O O . ALA A 1 120 ? -6.063 7.038 -22.434 1.00 66.88 120 ALA A O 1
ATOM 929 N N . THR A 1 121 ? -7.698 8.412 -23.046 1.00 71.00 121 THR A N 1
ATOM 930 C CA . THR A 1 121 ? -7.887 8.938 -21.675 1.00 71.00 121 THR A CA 1
ATOM 931 C C . THR A 1 121 ? -8.424 7.896 -20.695 1.00 71.00 121 THR A C 1
ATOM 933 O O . THR A 1 121 ? -8.224 8.010 -19.488 1.00 71.00 121 THR A O 1
ATOM 936 N N . GLU A 1 122 ? -9.058 6.857 -21.228 1.00 78.81 122 GLU A N 1
ATOM 937 C CA . GLU A 1 122 ? -9.580 5.716 -20.490 1.00 78.81 122 GLU A CA 1
ATOM 938 C C . GLU A 1 122 ? -8.600 4.521 -20.488 1.00 78.81 122 GLU A C 1
ATOM 940 O O . GLU A 1 122 ? -8.965 3.429 -20.044 1.00 78.81 122 GLU A O 1
ATOM 945 N N . ASP A 1 123 ? -7.376 4.693 -21.007 1.00 83.81 123 ASP A N 1
ATOM 946 C CA . ASP A 1 123 ? -6.329 3.679 -20.902 1.00 83.81 123 ASP A CA 1
ATOM 947 C C . ASP A 1 123 ? -5.864 3.556 -19.446 1.00 83.81 123 ASP A C 1
ATOM 949 O O . ASP A 1 123 ? -5.751 4.540 -18.709 1.00 83.81 123 ASP A O 1
ATOM 953 N N . ALA A 1 124 ? -5.558 2.331 -19.032 1.00 88.44 124 ALA A N 1
ATOM 954 C CA . ALA A 1 124 ? -5.028 2.063 -17.705 1.00 88.44 124 ALA A CA 1
ATOM 955 C C . ALA A 1 124 ? -4.075 0.870 -17.735 1.00 88.44 124 ALA A C 1
ATOM 957 O O . ALA A 1 124 ? -4.324 -0.133 -18.408 1.00 88.44 124 ALA A O 1
ATOM 958 N N . LEU A 1 125 ? -2.995 0.974 -16.967 1.00 89.06 125 LEU A N 1
ATOM 959 C CA . LEU A 1 125 ? -2.037 -0.095 -16.722 1.00 89.06 125 LEU A CA 1
ATOM 960 C C . LEU A 1 125 ? -2.060 -0.432 -15.237 1.00 89.06 125 LEU A C 1
ATOM 962 O O . LEU A 1 125 ? -1.790 0.426 -14.404 1.00 89.06 125 LEU A O 1
ATOM 966 N N . VAL A 1 126 ? -2.355 -1.680 -14.899 1.00 92.06 126 VAL A N 1
ATOM 967 C CA . VAL A 1 126 ? -2.413 -2.141 -13.516 1.00 92.06 126 VAL A CA 1
ATOM 968 C C . VAL A 1 126 ? -1.186 -2.986 -13.213 1.00 92.06 126 VAL A C 1
ATOM 970 O O . VAL A 1 126 ? -1.011 -4.075 -13.751 1.00 92.06 126 VAL A O 1
ATOM 973 N N . GLN A 1 127 ? -0.338 -2.496 -12.321 1.00 91.19 127 GLN A N 1
ATOM 974 C CA . GLN A 1 127 ? 0.763 -3.255 -11.755 1.00 91.19 127 GLN A CA 1
ATOM 975 C C . GLN A 1 127 ? 0.293 -3.968 -10.488 1.00 91.19 127 GLN A C 1
ATOM 977 O O . GLN A 1 127 ? -0.334 -3.362 -9.618 1.00 91.19 127 GLN A O 1
ATOM 982 N N . ARG A 1 128 ? 0.626 -5.255 -10.370 1.00 92.69 128 ARG A N 1
ATOM 983 C CA . ARG A 1 128 ? 0.364 -6.076 -9.188 1.00 92.69 128 ARG A CA 1
ATOM 984 C C . ARG A 1 128 ? 1.652 -6.653 -8.624 1.00 92.69 128 ARG A C 1
ATOM 986 O O . ARG A 1 128 ? 2.459 -7.213 -9.359 1.00 92.69 128 ARG A O 1
ATOM 993 N N . VAL A 1 129 ? 1.809 -6.583 -7.309 1.00 90.75 129 VAL A N 1
ATOM 994 C CA . VAL A 1 129 ? 2.812 -7.353 -6.564 1.00 90.75 129 VAL A CA 1
ATOM 995 C C . VAL A 1 129 ? 2.068 -8.371 -5.717 1.00 90.75 129 VAL A C 1
ATOM 997 O O . VAL A 1 129 ? 1.376 -8.000 -4.769 1.00 90.75 129 VAL A O 1
ATOM 1000 N N . TYR A 1 130 ? 2.181 -9.646 -6.081 1.00 92.88 130 TYR A N 1
ATOM 1001 C CA . TYR A 1 130 ? 1.555 -10.744 -5.358 1.00 92.88 130 TYR A CA 1
ATOM 1002 C C . TYR A 1 130 ? 2.438 -11.142 -4.186 1.00 92.88 130 TYR A C 1
ATOM 1004 O O . TYR A 1 130 ? 3.588 -11.548 -4.370 1.00 92.88 130 TYR A O 1
ATOM 1012 N N . THR A 1 131 ? 1.871 -11.059 -2.994 1.00 93.25 131 THR A N 1
ATOM 1013 C CA . THR A 1 131 ? 2.491 -11.489 -1.749 1.00 93.25 131 THR A CA 1
ATOM 1014 C C . THR A 1 131 ? 1.655 -12.581 -1.109 1.00 93.25 131 THR A C 1
ATOM 1016 O O . THR A 1 131 ? 0.433 -12.479 -1.081 1.00 93.25 131 THR A O 1
ATOM 1019 N N . GLU A 1 132 ? 2.300 -13.618 -0.601 1.00 94.69 132 GLU A N 1
ATOM 1020 C CA . GLU A 1 132 ? 1.693 -14.474 0.412 1.00 94.69 132 GLU A CA 1
ATOM 1021 C C . GLU A 1 132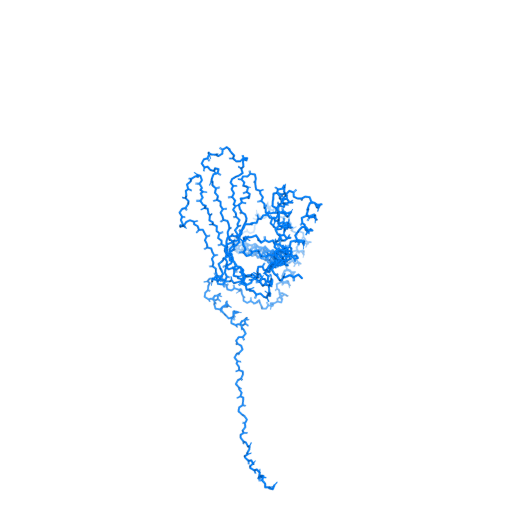 ? 1.829 -13.784 1.766 1.00 94.69 132 GLU A C 1
ATOM 1023 O O . GLU A 1 132 ? 2.809 -13.062 1.990 1.00 94.69 132 GLU A O 1
ATOM 1028 N N . TYR A 1 133 ? 0.845 -13.967 2.642 1.00 94.06 133 TYR A N 1
ATOM 1029 C CA . TYR A 1 133 ? 0.868 -13.363 3.963 1.00 94.06 133 TYR A CA 1
ATOM 1030 C C . TYR A 1 133 ? 0.660 -14.372 5.083 1.00 94.06 133 TYR A C 1
ATOM 1032 O O . TYR A 1 133 ? -0.167 -15.277 4.988 1.00 94.06 133 TYR A O 1
ATOM 1040 N N . THR A 1 134 ? 1.367 -14.136 6.185 1.00 94.50 134 THR A N 1
ATOM 1041 C CA . THR A 1 134 ? 1.236 -14.907 7.422 1.00 94.50 134 THR A CA 1
ATOM 1042 C C . THR A 1 134 ? 0.942 -13.954 8.569 1.00 94.50 134 THR A C 1
ATOM 1044 O O . THR A 1 134 ? 1.639 -12.959 8.769 1.00 94.50 134 THR A O 1
ATOM 1047 N N . VAL A 1 135 ? -0.105 -14.244 9.339 1.00 94.44 135 VAL A N 1
ATOM 1048 C CA . VAL A 1 135 ? -0.444 -13.472 10.540 1.00 94.44 135 VAL A CA 1
ATOM 1049 C C . VAL A 1 135 ? 0.526 -13.857 11.654 1.00 94.44 135 VAL A C 1
ATOM 1051 O O . VAL A 1 135 ? 0.550 -15.010 12.079 1.00 94.44 135 VAL A O 1
ATOM 1054 N N . THR A 1 136 ? 1.330 -12.902 12.120 1.00 93.94 136 THR A N 1
ATOM 1055 C CA . THR A 1 136 ? 2.358 -13.129 13.151 1.00 93.94 136 THR A CA 1
ATOM 1056 C C . THR A 1 136 ? 1.914 -12.676 14.540 1.00 93.94 136 THR A C 1
ATOM 1058 O O . THR A 1 136 ? 2.399 -13.201 15.540 1.00 93.94 136 THR A O 1
ATOM 1061 N N . SER A 1 137 ? 0.968 -11.735 14.625 1.00 93.00 137 SER A N 1
ATOM 1062 C CA . SER A 1 137 ? 0.354 -11.284 15.880 1.00 93.00 137 SER A CA 1
ATOM 1063 C C . SER A 1 137 ? -1.110 -10.874 15.659 1.00 93.00 137 SER A C 1
ATOM 1065 O O . SER A 1 137 ? -1.616 -10.945 14.542 1.00 93.00 137 SER A O 1
ATOM 1067 N N . GLU A 1 138 ? -1.805 -10.418 16.706 1.00 90.88 138 GLU A N 1
ATOM 1068 C CA . GLU A 1 138 ? -3.180 -9.893 16.607 1.00 90.88 138 GLU A CA 1
ATOM 1069 C C . GLU A 1 138 ? -3.306 -8.737 15.594 1.00 90.88 138 GLU A C 1
ATOM 1071 O O . GLU A 1 138 ? -4.340 -8.606 14.929 1.00 90.88 138 GLU A O 1
ATOM 1076 N N . ASN A 1 139 ? -2.229 -7.958 15.425 1.00 89.19 139 ASN A N 1
ATOM 1077 C CA . ASN A 1 139 ? -2.178 -6.780 14.557 1.00 89.19 139 ASN A CA 1
ATOM 1078 C C . ASN A 1 139 ? -1.140 -6.891 13.434 1.00 89.19 139 ASN A C 1
ATOM 1080 O O . ASN A 1 139 ? -1.181 -6.081 12.515 1.00 89.19 139 ASN A O 1
ATOM 1084 N N . SER A 1 140 ? -0.214 -7.848 13.475 1.00 90.25 140 SER A N 1
ATOM 1085 C CA . SER A 1 140 ? 0.941 -7.892 12.569 1.00 90.25 140 SER A CA 1
ATOM 1086 C C . SER A 1 140 ? 0.806 -8.978 11.506 1.00 90.25 140 SER A C 1
ATOM 1088 O O . SER A 1 140 ? 0.396 -10.108 11.779 1.00 90.25 140 SER A O 1
ATOM 1090 N N . VAL A 1 141 ? 1.216 -8.630 10.290 1.00 91.50 141 VAL A N 1
ATOM 1091 C CA . VAL A 1 141 ? 1.170 -9.488 9.106 1.00 91.50 141 VAL A CA 1
ATOM 1092 C C . VAL A 1 141 ? 2.525 -9.449 8.424 1.00 91.50 141 VAL A C 1
ATOM 1094 O O . VAL A 1 141 ? 2.998 -8.373 8.068 1.00 91.50 141 VAL A O 1
ATOM 1097 N N . GLU A 1 142 ? 3.144 -10.603 8.226 1.00 92.94 142 GLU A N 1
ATOM 1098 C CA . GLU A 1 142 ? 4.355 -10.751 7.422 1.00 92.94 142 GLU A CA 1
ATOM 1099 C C . GLU A 1 142 ? 3.994 -11.044 5.965 1.00 92.94 142 GLU A C 1
ATOM 1101 O O . GLU A 1 142 ? 3.010 -11.728 5.693 1.00 92.94 142 GLU A O 1
ATOM 1106 N N . LEU A 1 143 ? 4.779 -10.506 5.034 1.00 92.00 143 LEU A N 1
ATOM 1107 C CA . LEU A 1 143 ? 4.577 -10.597 3.596 1.00 92.00 143 LEU A CA 1
ATOM 1108 C C . LEU A 1 143 ? 5.803 -11.201 2.912 1.00 92.00 143 LEU A C 1
ATOM 1110 O O . LEU A 1 143 ? 6.942 -10.791 3.152 1.00 92.00 143 LEU A O 1
ATOM 1114 N N . GLN A 1 144 ? 5.550 -12.113 1.978 1.00 92.12 144 GLN A N 1
ATOM 1115 C CA . GLN A 1 144 ? 6.562 -12.697 1.103 1.00 92.12 144 GLN A CA 1
ATOM 1116 C C . GLN A 1 144 ? 6.140 -12.546 -0.355 1.00 92.12 144 GLN A C 1
ATOM 1118 O O . GLN A 1 144 ? 5.046 -12.956 -0.734 1.00 92.12 144 GLN A O 1
ATOM 1123 N N . ILE A 1 145 ? 6.999 -11.969 -1.194 1.00 90.06 145 ILE A N 1
ATOM 1124 C CA . ILE A 1 145 ? 6.756 -11.844 -2.632 1.00 90.06 145 ILE A CA 1
ATOM 1125 C C . ILE A 1 145 ? 6.690 -13.240 -3.248 1.00 90.06 145 ILE A C 1
ATOM 1127 O O . ILE A 1 145 ? 7.609 -14.041 -3.091 1.00 90.06 145 ILE A O 1
ATOM 1131 N N . ARG A 1 146 ? 5.618 -13.491 -4.002 1.00 92.06 146 ARG A N 1
ATOM 1132 C CA . ARG A 1 146 ? 5.417 -14.691 -4.828 1.00 92.06 146 ARG A CA 1
ATOM 1133 C C . ARG A 1 146 ? 5.438 -14.393 -6.320 1.00 92.06 146 ARG A C 1
ATOM 1135 O O . ARG A 1 146 ? 5.651 -15.289 -7.136 1.00 92.06 146 ARG A O 1
ATOM 1142 N N . GLY A 1 147 ? 5.199 -13.141 -6.698 1.00 89.75 147 GLY A N 1
ATOM 1143 C CA . GLY A 1 147 ? 5.257 -12.764 -8.096 1.00 89.75 147 GLY A CA 1
ATOM 1144 C C . GLY A 1 147 ? 4.842 -11.339 -8.394 1.00 89.75 147 GLY A C 1
ATOM 1145 O O . GLY A 1 147 ? 4.454 -10.568 -7.518 1.00 89.75 147 GLY A O 1
ATOM 1146 N N . LEU A 1 148 ? 4.894 -11.022 -9.679 1.00 89.31 148 LEU A N 1
ATOM 1147 C CA . LEU A 1 148 ? 4.578 -9.722 -10.246 1.00 89.31 148 LEU A CA 1
ATOM 1148 C C . LEU A 1 148 ? 3.571 -9.895 -11.382 1.00 89.31 148 LEU A C 1
ATOM 1150 O O . LEU A 1 148 ? 3.570 -10.901 -12.092 1.00 89.31 148 LEU A O 1
ATOM 1154 N N . GLY A 1 149 ? 2.698 -8.911 -11.539 1.00 87.88 149 GLY A N 1
ATOM 1155 C CA . GLY A 1 149 ? 1.719 -8.841 -12.608 1.00 87.88 149 GLY A CA 1
ATOM 1156 C C . GLY A 1 149 ? 1.721 -7.467 -13.256 1.00 87.88 149 GLY A C 1
ATOM 1157 O O . GLY A 1 149 ? 1.860 -6.457 -12.568 1.00 87.88 149 GLY A O 1
ATOM 1158 N N . VAL A 1 150 ? 1.540 -7.434 -14.568 1.00 89.25 150 VAL A N 1
ATOM 1159 C CA . VAL A 1 150 ? 1.304 -6.218 -15.339 1.00 89.25 150 VAL A CA 1
ATOM 1160 C C . VAL A 1 150 ? 0.114 -6.480 -16.252 1.00 89.25 150 VAL A C 1
ATOM 1162 O O . VAL A 1 150 ? 0.191 -7.277 -17.186 1.00 89.25 150 VAL A O 1
ATOM 1165 N N . ASP A 1 151 ? -0.980 -5.793 -15.946 1.00 89.31 151 ASP A N 1
ATOM 1166 C CA . ASP A 1 151 ? -2.273 -5.883 -16.612 1.00 89.31 151 ASP A CA 1
ATOM 1167 C C . ASP A 1 151 ? -2.575 -4.562 -17.317 1.00 89.31 151 ASP A C 1
ATOM 1169 O O . ASP A 1 151 ? -3.164 -3.656 -16.715 1.00 89.31 151 ASP A O 1
ATOM 1173 N N . PRO A 1 152 ? -2.198 -4.407 -18.593 1.00 85.81 152 PRO A N 1
ATOM 1174 C CA . PRO A 1 152 ? -2.802 -3.366 -19.406 1.00 85.81 152 PRO A CA 1
ATOM 1175 C C . PRO A 1 152 ? -4.305 -3.666 -19.508 1.00 85.81 152 PRO A C 1
ATOM 1177 O O . PRO A 1 152 ? -4.695 -4.740 -19.951 1.00 85.81 152 PRO A O 1
ATOM 1180 N N . GLN A 1 153 ? -5.155 -2.754 -19.042 1.00 85.00 153 GLN A N 1
ATOM 1181 C CA . GLN A 1 153 ? -6.612 -2.896 -19.141 1.00 85.00 153 GLN A CA 1
ATOM 1182 C C . GLN A 1 153 ? -7.073 -2.435 -20.521 1.00 85.00 153 GLN A C 1
ATOM 1184 O O . GLN A 1 153 ? -7.772 -3.155 -21.237 1.00 85.00 153 GLN A O 1
ATOM 1189 N N . ARG A 1 154 ? -6.623 -1.238 -20.915 1.00 82.81 154 ARG A N 1
ATOM 1190 C CA . ARG A 1 154 ? -6.893 -0.639 -22.221 1.00 82.81 154 ARG A CA 1
ATOM 1191 C C . ARG A 1 154 ? -5.667 0.076 -22.760 1.00 82.81 154 ARG A C 1
ATOM 1193 O O . ARG A 1 154 ? -4.908 0.665 -21.991 1.00 82.81 154 ARG A O 1
ATOM 1200 N N . VAL A 1 155 ? -5.470 -0.038 -24.071 1.00 76.38 155 VAL A N 1
ATOM 1201 C CA . VAL A 1 155 ? -4.382 0.604 -24.813 1.00 76.38 155 VAL A CA 1
ATOM 1202 C C . VAL A 1 155 ? -4.961 1.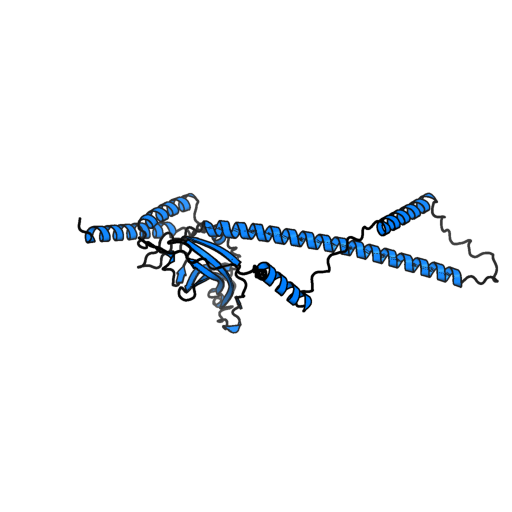200 -26.095 1.00 76.38 155 VAL A C 1
ATOM 1204 O O . VAL A 1 155 ? -5.529 0.488 -26.924 1.00 76.38 155 VAL A O 1
ATOM 1207 N N . PHE A 1 156 ? -4.833 2.514 -26.257 1.00 76.38 156 PHE A N 1
ATOM 1208 C CA . PHE A 1 156 ? -5.464 3.318 -27.303 1.00 76.38 156 PHE A CA 1
ATOM 1209 C C . PHE A 1 156 ? -6.985 3.115 -27.412 1.00 76.38 156 PHE A C 1
ATOM 1211 O O . PHE A 1 156 ? -7.542 3.152 -28.512 1.00 76.38 156 PHE A O 1
ATOM 1218 N N . GLY A 1 157 ? -7.658 2.892 -26.281 1.00 76.25 157 GLY A N 1
ATOM 1219 C CA . GLY A 1 157 ? -9.099 2.660 -26.207 1.00 76.25 157 GLY A CA 1
ATOM 1220 C C . GLY A 1 157 ? -9.552 1.241 -26.567 1.00 76.25 157 GLY A C 1
ATOM 1221 O O . GLY A 1 157 ? -10.757 0.976 -26.590 1.00 76.25 157 GLY A O 1
ATOM 1222 N N . PHE A 1 158 ? -8.627 0.315 -26.817 1.00 78.69 158 PHE A N 1
ATOM 1223 C CA . PHE A 1 158 ? -8.941 -1.096 -27.040 1.00 78.69 158 PHE A CA 1
ATOM 1224 C C . PHE A 1 158 ? -8.717 -1.897 -25.763 1.00 78.69 158 PHE A C 1
ATOM 1226 O O . PHE A 1 158 ? -7.678 -1.753 -25.122 1.00 78.69 158 PHE A O 1
ATOM 1233 N N . GLU A 1 159 ? -9.681 -2.747 -25.408 1.00 84.50 159 GLU A N 1
ATOM 1234 C CA . GLU A 1 159 ? -9.509 -3.731 -24.337 1.00 84.50 159 GLU A CA 1
ATOM 1235 C C . GLU A 1 159 ? -8.402 -4.712 -24.702 1.00 84.50 159 GLU A C 1
ATOM 1237 O O . GLU A 1 159 ? -8.356 -5.244 -25.816 1.00 84.50 159 GLU A O 1
ATOM 1242 N N . VAL A 1 160 ? -7.492 -4.933 -23.759 1.00 84.00 160 VAL A N 1
ATOM 1243 C CA . VAL A 1 160 ? -6.374 -5.840 -23.975 1.00 84.00 160 VAL A CA 1
ATOM 1244 C C . VAL A 1 160 ? -6.792 -7.264 -23.600 1.00 84.00 160 VAL A C 1
ATOM 1246 O O . VAL A 1 160 ? -7.231 -7.496 -22.471 1.00 84.00 160 VAL A O 1
ATOM 1249 N N . PRO A 1 161 ? -6.657 -8.242 -24.517 1.00 83.31 161 PRO A N 1
ATOM 1250 C CA . PRO A 1 161 ? -6.977 -9.632 -24.224 1.00 83.31 161 PRO A CA 1
ATOM 1251 C C . PRO A 1 161 ? -6.161 -10.190 -23.055 1.00 83.31 161 PRO A C 1
ATOM 1253 O O . PRO A 1 161 ? -4.981 -9.875 -22.902 1.00 83.31 161 PRO A O 1
ATOM 1256 N N . GLU A 1 162 ? -6.759 -11.125 -22.313 1.00 82.50 162 GLU A N 1
ATOM 1257 C CA . GLU A 1 162 ? -6.130 -11.831 -21.185 1.00 82.50 162 GLU A CA 1
ATOM 1258 C C . GLU A 1 162 ? -4.743 -12.405 -21.535 1.00 82.50 162 GLU A C 1
ATOM 1260 O O . GLU A 1 162 ? -3.839 -12.402 -20.711 1.00 82.50 162 GLU A O 1
ATOM 1265 N N . ALA A 1 163 ? -4.542 -12.850 -22.780 1.00 79.38 163 ALA A N 1
ATOM 1266 C CA . ALA A 1 163 ? -3.287 -13.443 -23.244 1.00 79.38 163 ALA A CA 1
ATOM 1267 C C . ALA A 1 163 ? -2.083 -12.478 -23.253 1.00 79.38 163 ALA A C 1
ATOM 1269 O O . ALA A 1 163 ? -0.945 -12.934 -23.326 1.00 79.38 163 ALA A O 1
ATOM 1270 N N . LEU A 1 164 ? -2.319 -11.163 -23.210 1.00 77.31 164 LEU A N 1
ATOM 1271 C CA . LEU A 1 164 ? -1.266 -10.141 -23.167 1.00 77.31 164 LEU A CA 1
ATOM 1272 C C . LEU A 1 164 ? -0.977 -9.646 -21.743 1.00 77.31 164 LEU A C 1
ATOM 1274 O O . LEU A 1 164 ? -0.052 -8.857 -21.545 1.00 77.31 164 LEU A O 1
ATOM 1278 N N . LYS A 1 165 ? -1.741 -10.118 -20.753 1.00 84.31 165 LYS A N 1
ATOM 1279 C CA . LYS A 1 165 ? -1.486 -9.869 -19.337 1.00 84.31 165 LYS A CA 1
ATOM 1280 C C . LYS A 1 165 ? -0.258 -10.659 -18.905 1.00 84.31 165 LYS A C 1
ATOM 1282 O O . LYS A 1 165 ? -0.216 -11.885 -19.020 1.00 84.31 165 LYS A O 1
ATOM 1287 N N . LEU A 1 166 ? 0.759 -9.964 -18.405 1.00 84.50 166 LEU A N 1
ATOM 1288 C CA . LEU A 1 166 ? 1.972 -10.611 -17.923 1.00 84.50 166 LEU A CA 1
ATOM 1289 C C . LEU A 1 166 ? 1.792 -10.934 -16.444 1.00 84.50 166 LEU A C 1
ATOM 1291 O O . LEU A 1 166 ? 1.689 -10.030 -15.620 1.00 84.50 166 LEU A O 1
ATOM 1295 N N . LYS A 1 167 ? 1.819 -12.216 -16.089 1.00 87.44 167 LYS A N 1
ATOM 1296 C CA . LYS A 1 167 ? 1.863 -12.658 -14.695 1.00 87.44 167 LYS A CA 1
ATOM 1297 C C . LYS A 1 167 ? 3.035 -13.605 -14.509 1.00 87.44 167 LYS A C 1
ATOM 1299 O O . LYS A 1 167 ? 3.046 -14.705 -15.049 1.00 87.44 167 LYS A O 1
ATOM 1304 N N . VAL A 1 168 ? 4.016 -13.167 -13.732 1.00 83.94 168 VAL A N 1
ATOM 1305 C CA . VAL A 1 168 ? 5.186 -13.963 -13.371 1.00 83.94 168 VAL A CA 1
ATOM 1306 C C . VAL A 1 168 ? 5.029 -14.356 -11.912 1.00 83.94 168 VAL A C 1
ATOM 1308 O O . VAL A 1 168 ? 5.149 -13.517 -11.025 1.00 83.94 168 VAL A O 1
ATOM 1311 N N . GLN A 1 169 ? 4.729 -15.628 -11.666 1.00 83.38 169 GLN A N 1
ATOM 1312 C CA . GLN A 1 169 ? 4.745 -16.231 -10.336 1.00 83.38 169 GLN A CA 1
ATOM 1313 C C . GLN A 1 169 ? 5.734 -17.390 -10.357 1.00 83.38 169 GLN A C 1
ATOM 1315 O O . GLN A 1 169 ? 5.736 -18.183 -11.298 1.00 83.38 169 GLN A O 1
ATOM 1320 N N . GLY A 1 170 ? 6.604 -17.447 -9.355 1.00 76.44 170 GLY A N 1
ATOM 1321 C CA . GLY A 1 170 ? 7.673 -18.435 -9.279 1.00 76.44 170 GLY A CA 1
ATOM 1322 C C . GLY A 1 170 ? 7.702 -19.138 -7.924 1.00 76.44 170 GLY A C 1
ATOM 1323 O O . GLY A 1 170 ? 7.064 -18.678 -6.978 1.00 76.44 170 GLY A O 1
ATOM 1324 N N . PRO A 1 171 ? 8.463 -20.239 -7.808 1.00 76.19 171 PRO A N 1
ATOM 1325 C CA . PRO A 1 171 ? 8.613 -20.959 -6.543 1.00 76.19 171 PRO A CA 1
ATOM 1326 C C . PRO A 1 171 ? 9.400 -20.154 -5.492 1.00 76.19 171 PRO A C 1
ATOM 1328 O O . PRO A 1 171 ? 9.333 -20.457 -4.305 1.00 76.19 171 PRO A O 1
ATOM 1331 N N . LEU A 1 172 ? 10.132 -19.119 -5.918 1.00 74.75 172 LEU A N 1
ATOM 1332 C CA . LEU A 1 172 ? 10.919 -18.249 -5.050 1.00 74.75 172 LEU A CA 1
ATOM 1333 C C . LEU A 1 172 ? 10.000 -17.369 -4.188 1.00 74.75 172 LEU A C 1
ATOM 1335 O O . LEU A 1 172 ? 9.300 -16.502 -4.708 1.00 74.75 172 LEU A O 1
ATOM 1339 N N . SER A 1 173 ? 10.030 -17.580 -2.870 1.00 80.75 173 SER A N 1
ATOM 1340 C CA . SER A 1 173 ? 9.560 -16.611 -1.871 1.00 80.75 173 SER A CA 1
ATOM 1341 C C . SER A 1 173 ? 10.696 -15.673 -1.502 1.00 80.75 173 SER A C 1
ATOM 1343 O O . SER A 1 173 ? 11.721 -16.122 -0.987 1.00 80.75 173 SER A O 1
ATOM 1345 N N . LEU A 1 174 ? 10.501 -14.376 -1.712 1.00 84.12 174 LEU A N 1
ATOM 1346 C CA . LEU A 1 174 ? 11.408 -13.349 -1.198 1.00 84.12 174 LEU A CA 1
ATOM 1347 C C . LEU A 1 174 ? 10.719 -12.584 -0.065 1.00 84.12 174 LEU A C 1
ATOM 1349 O O . LEU A 1 174 ? 9.530 -12.288 -0.191 1.00 84.12 174 LEU A O 1
ATOM 1353 N N . PRO A 1 175 ? 11.414 -12.242 1.029 1.00 85.44 175 PRO A N 1
ATOM 1354 C CA . PRO A 1 175 ? 10.824 -11.415 2.076 1.00 85.44 175 PRO A CA 1
ATOM 1355 C C . PRO A 1 175 ? 10.424 -10.048 1.500 1.00 85.44 175 PRO A C 1
ATOM 1357 O O . PRO A 1 175 ? 11.202 -9.425 0.781 1.00 85.44 175 PRO A O 1
ATOM 1360 N N . PHE A 1 176 ? 9.207 -9.590 1.802 1.00 84.81 176 PHE A N 1
ATOM 1361 C CA . PHE A 1 176 ? 8.711 -8.264 1.406 1.00 84.81 176 PHE A CA 1
ATOM 1362 C C . PHE A 1 176 ? 8.660 -7.288 2.588 1.00 84.81 176 PHE A C 1
ATOM 1364 O O . PHE A 1 176 ? 8.727 -6.075 2.404 1.00 84.81 176 PHE A O 1
ATOM 1371 N N . GLY A 1 177 ? 8.547 -7.821 3.807 1.00 87.06 177 GLY A N 1
ATOM 1372 C CA . GLY A 1 177 ? 8.442 -7.057 5.047 1.00 87.06 177 GLY A CA 1
ATOM 1373 C C . GLY A 1 177 ? 7.203 -7.454 5.840 1.00 87.06 177 GLY A C 1
ATOM 1374 O O . GLY A 1 177 ? 6.584 -8.479 5.576 1.00 87.06 177 GLY A O 1
ATOM 1375 N N . ASN A 1 178 ? 6.821 -6.637 6.814 1.00 87.25 178 ASN A N 1
ATOM 1376 C CA . ASN A 1 178 ? 5.593 -6.822 7.579 1.00 87.25 178 ASN A CA 1
ATOM 1377 C C . ASN A 1 178 ? 4.781 -5.521 7.623 1.00 87.25 178 ASN A C 1
ATOM 1379 O O . ASN A 1 178 ? 5.263 -4.450 7.270 1.00 87.25 178 ASN A O 1
ATOM 1383 N N . PHE A 1 179 ? 3.519 -5.589 8.024 1.00 85.06 179 PHE A N 1
ATOM 1384 C CA . PHE A 1 179 ? 2.742 -4.398 8.349 1.00 85.06 179 PHE A CA 1
ATOM 1385 C C . PHE A 1 179 ? 1.833 -4.652 9.540 1.00 85.06 179 PHE A C 1
ATOM 1387 O O . PHE A 1 179 ? 1.503 -5.794 9.854 1.00 85.06 179 PHE A O 1
ATOM 1394 N N . GLU A 1 180 ? 1.430 -3.561 10.183 1.00 88.88 180 GLU A N 1
ATOM 1395 C CA . GLU A 1 180 ? 0.500 -3.591 11.301 1.00 88.88 180 GLU A CA 1
ATOM 1396 C C . GLU A 1 180 ? -0.853 -3.015 10.899 1.00 88.88 180 GLU A C 1
ATOM 1398 O O . GLU A 1 180 ? -0.945 -2.000 10.198 1.00 88.88 180 GLU A O 1
ATOM 1403 N N . VAL A 1 181 ? -1.908 -3.673 11.362 1.00 89.56 181 VAL A N 1
ATOM 1404 C CA . VAL A 1 181 ? -3.281 -3.211 11.254 1.00 89.56 181 VAL A CA 1
ATOM 1405 C C . VAL A 1 181 ? -3.662 -2.519 12.551 1.00 89.56 181 VAL A C 1
ATOM 1407 O O . VAL A 1 181 ? -3.910 -3.168 13.563 1.00 89.56 181 VAL A O 1
ATOM 1410 N N . LEU A 1 182 ? -3.718 -1.189 12.516 1.00 88.94 182 LEU A N 1
ATOM 1411 C CA . LEU A 1 182 ? -4.032 -0.390 13.703 1.00 88.94 182 LEU A CA 1
ATOM 1412 C C . LEU A 1 182 ? -5.537 -0.270 13.956 1.00 88.94 182 LEU A C 1
ATOM 1414 O O . LEU A 1 182 ? -5.976 -0.148 15.098 1.00 88.94 182 LEU A O 1
ATOM 1418 N N . TYR A 1 183 ? -6.322 -0.277 12.881 1.00 88.81 183 TYR A N 1
ATOM 1419 C CA . TYR A 1 183 ? -7.765 -0.101 12.913 1.00 88.81 183 TYR A CA 1
ATOM 1420 C C . TYR A 1 183 ? -8.407 -0.884 11.768 1.00 88.81 183 TYR A C 1
ATOM 1422 O O . TYR A 1 183 ? -7.976 -0.756 10.619 1.00 88.81 183 TYR A O 1
ATOM 1430 N N . LEU A 1 184 ? -9.434 -1.671 12.092 1.00 88.25 184 LEU A N 1
ATOM 1431 C CA . LEU A 1 184 ? -10.290 -2.359 11.129 1.00 88.25 184 LEU A CA 1
ATOM 1432 C C . LEU A 1 184 ? -11.738 -2.223 11.597 1.00 88.25 184 LEU A C 1
ATOM 1434 O O . LEU A 1 184 ? -12.110 -2.760 12.642 1.00 88.25 184 LEU A O 1
ATOM 1438 N N . ASP A 1 185 ? -12.543 -1.486 10.840 1.00 83.19 185 ASP A N 1
ATOM 1439 C CA . ASP A 1 185 ? -13.977 -1.371 11.090 1.00 83.19 185 ASP A CA 1
ATOM 1440 C C . ASP A 1 185 ? -14.692 -2.529 10.388 1.00 83.19 185 ASP A C 1
ATOM 1442 O O . ASP A 1 185 ? -14.514 -2.750 9.197 1.00 83.19 185 ASP A O 1
ATOM 1446 N N . GLU A 1 186 ? -15.477 -3.304 11.130 1.00 70.75 186 GLU A N 1
ATOM 1447 C CA . GLU A 1 186 ? -16.204 -4.451 10.567 1.00 70.75 186 GLU A CA 1
ATOM 1448 C C . GLU A 1 186 ? -17.391 -4.013 9.695 1.00 70.75 186 GLU A C 1
ATOM 1450 O O . GLU A 1 186 ? -17.884 -4.796 8.888 1.00 70.75 186 GLU A O 1
ATOM 1455 N N . GLU A 1 187 ? -17.872 -2.778 9.881 1.00 66.06 187 GLU A N 1
ATOM 1456 C CA . GLU A 1 187 ? -19.026 -2.231 9.153 1.00 66.06 187 GLU A CA 1
ATOM 1457 C C . GLU A 1 187 ? -18.624 -1.505 7.859 1.00 66.06 187 GLU A C 1
ATOM 1459 O O . GLU A 1 187 ? -19.442 -1.385 6.954 1.00 66.06 187 GLU A O 1
ATOM 1464 N N . ASP A 1 188 ? -17.378 -1.044 7.759 1.00 54.22 188 ASP A N 1
ATOM 1465 C CA . ASP A 1 188 ? -16.870 -0.232 6.657 1.00 54.22 188 ASP A CA 1
ATOM 1466 C C . ASP A 1 188 ? -15.410 -0.635 6.413 1.00 54.22 188 ASP A C 1
ATOM 1468 O O . ASP A 1 188 ? -14.601 -0.531 7.326 1.00 54.22 188 ASP A O 1
ATOM 1472 N N . GLU A 1 189 ? -15.035 -1.037 5.201 1.00 53.91 189 GLU A N 1
ATOM 1473 C CA . GLU A 1 189 ? -13.693 -1.537 4.831 1.00 53.91 189 GLU A CA 1
ATOM 1474 C C . GLU A 1 189 ? -12.580 -0.453 4.854 1.00 53.91 189 GLU A C 1
ATOM 1476 O O . GLU A 1 189 ? -11.748 -0.340 3.955 1.00 53.91 189 GLU A O 1
ATOM 1481 N N . LEU A 1 190 ? -12.564 0.410 5.869 1.00 49.59 190 LEU A N 1
ATOM 1482 C CA . LEU A 1 190 ? -11.589 1.471 6.063 1.00 49.59 190 LEU A CA 1
ATOM 1483 C C . LEU A 1 190 ? -10.447 0.970 6.942 1.00 49.59 190 LEU A C 1
ATOM 1485 O O . LEU A 1 190 ? -10.532 0.970 8.171 1.00 49.59 190 LEU A O 1
ATOM 1489 N N . LEU A 1 191 ? -9.355 0.586 6.282 1.00 51.72 191 LEU A N 1
ATOM 1490 C CA . LEU A 1 191 ? -8.076 0.350 6.930 1.00 51.72 191 LEU A CA 1
ATOM 1491 C C . LEU A 1 191 ? -7.252 1.632 6.988 1.00 51.72 191 LEU A C 1
ATOM 1493 O O . LEU A 1 191 ? -7.050 2.319 5.985 1.00 51.72 191 LEU A O 1
ATOM 1497 N N . LEU A 1 192 ? -6.679 1.885 8.154 1.00 54.50 192 LEU A N 1
ATOM 1498 C CA . LEU A 1 192 ? -5.708 2.938 8.353 1.00 54.50 192 LEU A CA 1
ATOM 1499 C C . LEU A 1 192 ? -4.333 2.322 8.618 1.00 54.50 192 LEU A C 1
ATOM 1501 O O . LEU A 1 192 ? -4.108 1.679 9.644 1.00 54.50 192 LEU A O 1
ATOM 1505 N N . ARG A 1 193 ? -3.423 2.478 7.655 1.00 51.69 193 ARG A N 1
ATOM 1506 C CA . ARG A 1 193 ? -2.089 1.870 7.689 1.00 51.69 193 ARG A CA 1
ATOM 1507 C C . ARG A 1 193 ? -1.076 2.875 8.238 1.00 51.69 193 ARG A C 1
ATOM 1509 O O . ARG A 1 193 ? -0.921 3.954 7.672 1.00 51.69 193 ARG A O 1
ATOM 1516 N N . ALA A 1 194 ? -0.327 2.504 9.274 1.00 41.12 194 ALA A N 1
ATOM 1517 C CA . ALA A 1 194 ? 0.962 3.129 9.561 1.00 41.12 194 ALA A CA 1
ATOM 1518 C C . ALA A 1 194 ? 2.044 2.325 8.830 1.00 41.12 194 ALA A C 1
ATOM 1520 O O . ALA A 1 194 ? 2.545 1.317 9.321 1.00 41.12 194 ALA A O 1
ATOM 1521 N N . LEU A 1 195 ? 2.382 2.739 7.609 1.00 42.94 195 LEU A N 1
ATOM 1522 C CA . LEU A 1 195 ? 3.428 2.113 6.794 1.00 42.94 195 LEU A CA 1
ATOM 1523 C C . LEU A 1 195 ? 4.833 2.535 7.246 1.00 42.94 195 LEU A C 1
ATOM 1525 O O . LEU A 1 195 ? 5.620 3.074 6.475 1.00 42.94 195 LEU A O 1
ATOM 1529 N N . GLN A 1 196 ? 5.162 2.299 8.513 1.00 42.03 196 GLN A N 1
ATOM 1530 C CA . GLN A 1 196 ? 6.532 2.494 8.993 1.00 42.03 196 GLN A CA 1
ATOM 1531 C C . GLN A 1 196 ? 7.437 1.314 8.602 1.00 42.03 196 GLN A C 1
ATOM 1533 O O . GLN A 1 196 ? 8.595 1.531 8.264 1.00 42.03 196 GLN A O 1
ATOM 1538 N N . SER A 1 197 ? 6.899 0.091 8.531 1.00 40.00 197 SER A N 1
ATOM 1539 C CA . SER A 1 197 ? 7.694 -1.106 8.213 1.00 40.00 197 SER A CA 1
ATOM 1540 C C . SER A 1 197 ? 8.054 -1.262 6.724 1.00 40.00 197 SER A C 1
ATOM 1542 O O . SER A 1 197 ? 9.144 -1.727 6.398 1.00 40.00 197 SER A O 1
ATOM 1544 N N . LEU A 1 198 ? 7.213 -0.788 5.797 1.00 45.25 198 LEU A N 1
ATOM 1545 C CA . LEU A 1 198 ? 7.512 -0.843 4.356 1.00 45.25 198 LEU A CA 1
ATOM 1546 C C . LEU A 1 198 ? 8.740 0.014 4.002 1.00 45.25 198 LEU A C 1
ATOM 1548 O O . LEU A 1 198 ? 9.555 -0.393 3.181 1.00 45.25 198 LEU A O 1
ATOM 1552 N N . ARG A 1 199 ? 8.942 1.138 4.708 1.00 43.12 199 ARG A N 1
ATOM 1553 C CA . ARG A 1 199 ? 10.167 1.944 4.623 1.00 43.12 199 ARG A CA 1
ATOM 1554 C C . ARG A 1 199 ? 11.392 1.133 5.036 1.00 43.12 199 ARG A C 1
ATOM 1556 O O . ARG A 1 199 ? 12.379 1.132 4.315 1.00 43.12 199 ARG A O 1
ATOM 1563 N N . ASP A 1 200 ? 11.339 0.457 6.178 1.00 46.41 200 ASP A N 1
ATOM 1564 C CA . ASP A 1 200 ? 12.499 -0.269 6.701 1.00 46.41 200 ASP A CA 1
ATOM 1565 C C . ASP A 1 200 ? 12.792 -1.533 5.867 1.00 46.41 200 ASP A C 1
ATOM 1567 O O . ASP A 1 200 ? 13.954 -1.885 5.673 1.00 46.41 200 ASP A O 1
ATOM 1571 N N . GLY A 1 201 ? 11.761 -2.170 5.301 1.00 48.69 201 GLY A N 1
ATOM 1572 C CA . GLY A 1 201 ? 11.894 -3.274 4.347 1.00 48.69 201 GLY A CA 1
ATOM 1573 C C . GLY A 1 201 ? 12.488 -2.839 3.005 1.00 48.69 201 GLY A C 1
ATOM 1574 O O . GLY A 1 201 ? 13.450 -3.446 2.540 1.00 48.69 201 GLY A O 1
ATOM 1575 N N . ILE A 1 202 ? 11.981 -1.751 2.414 1.00 51.75 202 ILE A N 1
ATOM 1576 C CA . ILE A 1 202 ? 12.477 -1.221 1.135 1.00 51.75 202 ILE A CA 1
ATOM 1577 C C . ILE A 1 202 ? 13.875 -0.619 1.286 1.00 51.75 202 ILE A C 1
ATOM 1579 O O . ILE A 1 202 ? 14.694 -0.804 0.395 1.00 51.75 202 ILE A O 1
ATOM 1583 N N . LEU A 1 203 ? 14.188 0.054 2.400 1.00 51.72 203 LEU A N 1
ATOM 1584 C CA . LEU A 1 203 ? 15.540 0.561 2.658 1.00 51.72 203 LEU A CA 1
ATOM 1585 C C . LEU A 1 203 ? 16.546 -0.582 2.810 1.00 51.72 203 LEU A C 1
ATOM 1587 O O . LEU A 1 203 ? 17.599 -0.535 2.183 1.00 51.72 203 LEU A O 1
ATOM 1591 N N . ARG A 1 204 ? 16.203 -1.648 3.547 1.00 57.25 204 ARG A N 1
ATOM 1592 C CA . ARG A 1 204 ? 17.052 -2.850 3.615 1.00 57.25 204 ARG A CA 1
ATOM 1593 C C . ARG A 1 204 ? 17.222 -3.501 2.246 1.00 57.25 204 ARG A C 1
ATOM 1595 O O . ARG A 1 204 ? 18.333 -3.855 1.873 1.00 57.25 204 ARG A O 1
ATOM 1602 N N . GLN A 1 205 ? 16.147 -3.605 1.467 1.00 62.19 205 GLN A N 1
ATOM 1603 C CA . GLN A 1 205 ? 16.209 -4.177 0.125 1.00 62.19 205 GLN A CA 1
ATOM 1604 C C . GLN A 1 205 ? 17.044 -3.308 -0.824 1.00 62.19 205 GLN A C 1
ATOM 1606 O O . GLN A 1 205 ? 17.821 -3.845 -1.609 1.00 62.19 205 GLN A O 1
ATOM 1611 N N . ALA A 1 206 ? 16.936 -1.982 -0.744 1.00 56.72 206 ALA A N 1
ATOM 1612 C CA . ALA A 1 206 ? 17.751 -1.056 -1.521 1.00 56.72 206 ALA A CA 1
ATOM 1613 C C . ALA A 1 206 ? 19.237 -1.183 -1.156 1.00 56.72 206 ALA A C 1
ATOM 1615 O O . ALA A 1 206 ? 20.059 -1.313 -2.059 1.00 56.72 206 ALA A O 1
ATOM 1616 N N . GLU A 1 207 ? 19.569 -1.250 0.137 1.00 68.69 207 GLU A N 1
ATOM 1617 C CA . GLU A 1 207 ? 20.940 -1.482 0.612 1.00 68.69 207 GLU A CA 1
ATOM 1618 C C . GLU A 1 207 ? 21.499 -2.833 0.137 1.00 68.69 207 GLU A C 1
ATOM 1620 O O . GLU A 1 207 ? 22.650 -2.920 -0.296 1.00 68.69 207 GLU A O 1
ATOM 1625 N N . ASP A 1 208 ? 20.700 -3.899 0.179 1.00 70.75 208 ASP A N 1
ATOM 1626 C CA . ASP A 1 208 ? 21.136 -5.228 -0.259 1.00 70.75 208 ASP A CA 1
ATOM 1627 C C . ASP A 1 208 ? 21.292 -5.309 -1.783 1.00 70.75 208 ASP A C 1
ATOM 1629 O O . ASP A 1 208 ? 22.247 -5.910 -2.285 1.00 70.75 208 ASP A O 1
ATOM 1633 N N . THR A 1 209 ? 20.410 -4.645 -2.533 1.00 64.44 209 THR A N 1
ATOM 1634 C CA . THR A 1 209 ? 20.509 -4.560 -3.997 1.00 64.44 209 THR A CA 1
ATOM 1635 C C . THR A 1 209 ? 21.713 -3.713 -4.412 1.00 64.44 209 THR A C 1
ATOM 1637 O O . THR A 1 209 ? 22.434 -4.084 -5.337 1.00 64.44 209 THR A O 1
ATOM 1640 N N . GLU A 1 210 ? 21.991 -2.615 -3.705 1.00 74.94 210 GLU A N 1
ATOM 1641 C CA . GLU A 1 210 ? 23.181 -1.787 -3.913 1.00 74.94 210 GLU A CA 1
ATOM 1642 C C . GLU A 1 210 ? 24.463 -2.591 -3.665 1.00 74.94 210 GLU A C 1
ATOM 1644 O O . GLU A 1 210 ? 25.354 -2.600 -4.516 1.00 74.94 210 GLU A O 1
ATOM 1649 N N . LYS A 1 211 ? 24.535 -3.358 -2.568 1.00 79.06 211 LYS A N 1
ATOM 1650 C CA . LYS A 1 211 ? 25.666 -4.266 -2.300 1.00 79.06 211 LYS A CA 1
ATOM 1651 C C . LYS A 1 211 ? 25.845 -5.302 -3.410 1.00 79.06 211 LYS A C 1
ATOM 1653 O O . LYS A 1 211 ? 26.974 -5.549 -3.839 1.00 79.06 211 LYS A O 1
ATOM 1658 N N . GLN A 1 212 ? 24.757 -5.899 -3.899 1.00 72.00 212 GLN A N 1
ATOM 1659 C CA . GLN A 1 212 ? 24.814 -6.870 -4.995 1.00 72.00 212 GLN A CA 1
ATOM 1660 C C . GLN A 1 212 ? 25.281 -6.238 -6.310 1.00 72.00 212 GLN A C 1
ATOM 1662 O O . GLN A 1 212 ? 26.117 -6.823 -7.006 1.00 72.00 212 GLN A O 1
ATOM 1667 N N . LEU A 1 213 ? 24.789 -5.043 -6.640 1.00 60.97 213 LEU A N 1
ATOM 1668 C CA . LEU A 1 213 ? 25.210 -4.305 -7.828 1.00 60.97 213 LEU A CA 1
ATOM 1669 C C . LEU A 1 213 ? 26.684 -3.917 -7.736 1.00 60.97 213 LEU A C 1
ATOM 1671 O O . LEU A 1 213 ? 27.421 -4.142 -8.696 1.00 60.97 213 LEU A O 1
ATOM 1675 N N . LEU A 1 214 ? 27.144 -3.449 -6.577 1.00 76.12 214 LEU A N 1
ATOM 1676 C CA . LEU A 1 214 ? 28.547 -3.118 -6.344 1.00 76.12 214 LEU A CA 1
ATOM 1677 C C . LEU A 1 214 ? 29.448 -4.353 -6.506 1.00 76.12 214 LEU A C 1
ATOM 1679 O O . LEU A 1 214 ? 30.444 -4.303 -7.228 1.00 76.12 214 LEU A O 1
ATOM 1683 N N . ALA A 1 215 ? 29.046 -5.497 -5.945 1.00 77.69 215 ALA A N 1
ATOM 1684 C CA . ALA A 1 215 ? 29.752 -6.767 -6.114 1.00 77.69 215 ALA A CA 1
ATOM 1685 C C . ALA A 1 215 ? 29.722 -7.283 -7.567 1.00 77.69 215 ALA A C 1
ATOM 1687 O O . ALA A 1 215 ? 30.650 -7.955 -8.021 1.00 77.69 215 ALA A O 1
ATOM 1688 N N . SER A 1 216 ? 28.657 -7.009 -8.326 1.00 68.88 216 SER A N 1
ATOM 1689 C CA . SER A 1 216 ? 28.589 -7.340 -9.756 1.00 68.88 216 SER A CA 1
ATOM 1690 C C . SER A 1 216 ? 29.495 -6.437 -10.600 1.00 68.88 216 SER A C 1
ATOM 1692 O O . SER A 1 216 ? 30.205 -6.939 -11.470 1.00 68.88 216 SER A O 1
ATOM 1694 N N . SER A 1 217 ? 29.552 -5.141 -10.278 1.00 67.62 217 SER A N 1
ATOM 1695 C CA . SER A 1 217 ? 30.408 -4.153 -10.938 1.00 67.62 217 SER A CA 1
ATOM 1696 C C . SER A 1 217 ? 31.886 -4.487 -10.738 1.00 67.62 217 SER A C 1
ATOM 1698 O O . SER A 1 217 ? 32.633 -4.602 -11.706 1.00 67.62 217 SER A O 1
ATOM 1700 N N . GLN A 1 218 ? 32.291 -4.786 -9.499 1.00 79.25 218 GLN A N 1
ATOM 1701 C CA . GLN A 1 218 ? 33.662 -5.205 -9.182 1.00 79.25 218 GLN A CA 1
ATOM 1702 C C . GLN A 1 218 ? 34.071 -6.476 -9.941 1.00 79.25 218 GLN A C 1
ATOM 1704 O O . GLN A 1 218 ? 35.192 -6.579 -10.443 1.00 79.25 218 GLN A O 1
ATOM 1709 N N . ARG A 1 219 ? 33.154 -7.443 -10.082 1.00 74.62 219 ARG A N 1
ATOM 1710 C CA . ARG A 1 219 ? 33.397 -8.647 -10.891 1.00 74.62 219 ARG A CA 1
ATOM 1711 C C . ARG A 1 219 ? 33.555 -8.314 -12.375 1.00 74.62 219 ARG A C 1
ATOM 1713 O O . ARG A 1 219 ? 34.450 -8.860 -13.016 1.00 74.62 219 ARG A O 1
ATOM 1720 N N . ALA A 1 220 ? 32.734 -7.416 -12.916 1.00 64.19 220 ALA A N 1
ATOM 1721 C CA . ALA A 1 220 ? 32.834 -6.980 -14.307 1.00 64.19 220 ALA A CA 1
ATOM 1722 C C . ALA A 1 220 ? 34.152 -6.232 -14.588 1.00 64.19 220 ALA A C 1
ATOM 1724 O O . ALA A 1 220 ? 34.801 -6.499 -15.600 1.00 64.19 220 ALA A O 1
ATOM 1725 N N . GLU A 1 221 ? 34.601 -5.366 -13.675 1.00 76.12 221 GLU A N 1
ATOM 1726 C CA . GLU A 1 221 ? 35.900 -4.688 -13.772 1.00 76.12 221 GLU A CA 1
ATOM 1727 C C . GLU A 1 221 ? 37.072 -5.676 -13.743 1.00 76.12 221 GLU A C 1
ATOM 1729 O O . GLU A 1 221 ? 37.987 -5.576 -14.566 1.00 76.12 221 GLU A O 1
ATOM 1734 N N . ALA A 1 222 ? 37.022 -6.676 -12.855 1.00 76.25 222 ALA A N 1
ATOM 1735 C CA . ALA A 1 222 ? 38.034 -7.727 -12.783 1.00 76.25 222 ALA A CA 1
ATOM 1736 C C . ALA A 1 222 ? 38.108 -8.544 -14.085 1.00 76.25 222 ALA A C 1
ATOM 1738 O O . ALA A 1 222 ? 39.200 -8.819 -14.586 1.00 76.25 222 ALA A O 1
ATOM 1739 N N . VAL A 1 223 ? 36.959 -8.892 -14.675 1.00 77.19 223 VAL A N 1
ATOM 1740 C CA . VAL A 1 223 ? 36.902 -9.561 -15.985 1.00 77.19 223 VAL A CA 1
ATOM 1741 C C . VAL A 1 223 ? 37.468 -8.657 -17.083 1.00 77.19 223 VAL A C 1
ATOM 1743 O O . VAL A 1 223 ? 38.280 -9.112 -17.885 1.00 77.19 223 VAL A O 1
ATOM 1746 N N . GLY A 1 224 ? 37.121 -7.368 -17.092 1.00 69.44 224 GLY A N 1
ATOM 1747 C CA . GLY A 1 224 ? 37.640 -6.402 -18.065 1.00 69.44 224 GLY A CA 1
ATOM 1748 C C . GLY A 1 224 ? 39.156 -6.181 -17.974 1.00 69.44 224 GLY A C 1
ATOM 1749 O O . GLY A 1 224 ? 39.818 -5.995 -18.996 1.00 69.44 224 GLY A O 1
ATOM 1750 N N . LEU A 1 225 ? 39.737 -6.221 -16.771 1.00 70.19 225 LEU A N 1
ATOM 1751 C CA . LEU A 1 225 ? 41.193 -6.191 -16.573 1.00 70.19 225 LEU A CA 1
ATOM 1752 C C . LEU A 1 225 ? 41.863 -7.461 -17.107 1.00 70.19 225 LEU A C 1
ATOM 1754 O O . LEU A 1 225 ? 42.861 -7.365 -17.820 1.00 70.19 225 LEU A O 1
ATOM 1758 N N . LYS A 1 226 ? 41.287 -8.639 -16.835 1.00 68.25 226 LYS A N 1
ATOM 1759 C CA . LYS A 1 226 ? 41.797 -9.918 -17.355 1.00 68.25 226 LYS A CA 1
ATOM 1760 C C . LYS A 1 226 ? 41.749 -9.981 -18.879 1.00 68.25 226 LYS A C 1
ATOM 1762 O O . LYS A 1 226 ? 42.703 -10.440 -19.497 1.00 68.25 226 LYS A O 1
ATOM 1767 N N . LEU A 1 227 ? 40.680 -9.472 -19.490 1.00 68.88 227 LEU A N 1
ATOM 1768 C CA . LEU A 1 227 ? 40.529 -9.459 -20.944 1.00 68.88 227 LEU A CA 1
ATOM 1769 C C . LEU A 1 227 ? 41.550 -8.525 -21.611 1.00 68.88 227 LEU A C 1
ATOM 1771 O O . LEU A 1 227 ? 42.136 -8.883 -22.628 1.00 68.88 227 LEU A O 1
ATOM 1775 N N . ARG A 1 228 ? 41.835 -7.367 -20.995 1.00 72.62 228 ARG A N 1
ATOM 1776 C CA . ARG A 1 228 ? 42.917 -6.470 -21.434 1.00 72.62 228 ARG A CA 1
ATOM 1777 C C . ARG A 1 228 ? 44.294 -7.123 -21.309 1.00 72.62 228 ARG A C 1
ATOM 1779 O O . ARG A 1 228 ? 45.071 -7.048 -22.253 1.00 72.62 228 ARG A O 1
ATOM 1786 N N . ALA A 1 229 ? 44.576 -7.800 -20.195 1.00 68.31 229 ALA A N 1
ATOM 1787 C CA . ALA A 1 229 ? 45.837 -8.517 -20.004 1.00 68.31 229 ALA A CA 1
ATOM 1788 C C . ALA A 1 229 ? 46.022 -9.652 -21.027 1.00 68.31 229 ALA A C 1
ATOM 1790 O O . ALA A 1 229 ? 47.093 -9.778 -21.617 1.00 68.31 229 ALA A O 1
ATOM 1791 N N . ALA A 1 230 ? 44.967 -10.430 -21.291 1.00 69.38 230 ALA A N 1
ATOM 1792 C CA . ALA A 1 230 ? 44.977 -11.473 -22.313 1.00 69.38 230 ALA A CA 1
ATOM 1793 C C . ALA A 1 230 ? 45.199 -10.895 -23.719 1.00 69.38 230 ALA A C 1
ATOM 1795 O O . ALA A 1 230 ? 45.977 -11.449 -24.490 1.00 69.38 230 ALA A O 1
ATOM 1796 N N . ASN A 1 231 ? 44.575 -9.757 -24.038 1.00 70.50 231 ASN A N 1
ATOM 1797 C CA . ASN A 1 231 ? 44.772 -9.091 -25.323 1.00 70.50 231 ASN A CA 1
ATOM 1798 C C . ASN A 1 231 ? 46.217 -8.598 -25.504 1.00 70.50 231 ASN A C 1
ATOM 1800 O O . ASN A 1 231 ? 46.805 -8.833 -26.554 1.00 70.50 231 ASN A O 1
ATOM 1804 N N . CYS A 1 232 ? 46.823 -8.003 -24.468 1.00 72.50 232 CYS A N 1
ATOM 1805 C CA . CYS A 1 232 ? 48.245 -7.645 -24.498 1.00 72.50 232 CYS A CA 1
ATOM 1806 C C . CYS A 1 232 ? 49.138 -8.879 -24.697 1.00 72.50 232 CYS A C 1
ATOM 1808 O O . CYS A 1 232 ? 50.112 -8.821 -25.438 1.00 72.50 232 CYS A O 1
ATOM 1810 N N . HIS A 1 233 ? 48.810 -10.005 -24.058 1.00 68.31 233 HIS A N 1
ATOM 1811 C CA . HIS A 1 233 ? 49.573 -11.241 -24.224 1.00 68.31 233 HIS A CA 1
ATOM 1812 C C . HIS A 1 233 ? 49.495 -11.779 -25.660 1.00 68.31 233 HIS A C 1
ATOM 1814 O O . HIS A 1 233 ? 50.515 -12.152 -26.231 1.00 68.31 233 HIS A O 1
ATOM 1820 N N . LEU A 1 234 ? 48.304 -11.757 -26.267 1.00 73.44 234 LEU A N 1
ATOM 1821 C CA . LEU A 1 234 ? 48.118 -12.131 -27.671 1.00 73.44 234 LEU A CA 1
ATOM 1822 C C . LEU A 1 234 ? 48.884 -11.206 -28.622 1.00 73.44 234 LEU A C 1
ATOM 1824 O O . LEU A 1 234 ? 49.463 -11.687 -29.590 1.00 73.44 234 LEU A O 1
ATOM 1828 N N . GLU A 1 235 ? 48.924 -9.904 -28.343 1.00 76.50 235 GLU A N 1
ATOM 1829 C CA . GLU A 1 235 ? 49.692 -8.944 -29.141 1.00 76.50 235 GLU A CA 1
ATOM 1830 C C . GLU A 1 235 ? 51.200 -9.218 -29.062 1.00 76.50 235 GLU A C 1
ATOM 1832 O O . GLU A 1 235 ? 51.874 -9.243 -30.091 1.00 76.50 235 GLU A O 1
ATOM 1837 N N . VAL A 1 236 ? 51.719 -9.514 -27.866 1.00 79.06 236 VAL A N 1
ATOM 1838 C CA . VAL A 1 236 ? 53.126 -9.902 -27.675 1.00 79.06 236 VAL A CA 1
ATOM 1839 C C . VAL A 1 236 ? 53.453 -11.196 -28.427 1.00 79.06 236 VAL A C 1
ATOM 1841 O O . VAL A 1 236 ? 54.476 -11.259 -29.105 1.00 79.06 236 VAL A O 1
ATOM 1844 N N . LEU A 1 237 ? 52.579 -12.207 -28.366 1.00 77.75 237 LEU A N 1
ATOM 1845 C CA . LEU A 1 237 ? 52.757 -13.464 -29.107 1.00 77.75 237 LEU A CA 1
ATOM 1846 C C . LEU A 1 237 ? 52.692 -13.260 -30.628 1.00 77.75 237 LEU A C 1
ATOM 1848 O O . LEU A 1 237 ? 53.458 -13.868 -31.371 1.00 77.75 237 LEU A O 1
ATOM 1852 N N . ALA A 1 238 ? 51.805 -12.389 -31.110 1.00 75.19 238 ALA A N 1
ATOM 1853 C CA . ALA A 1 238 ? 51.725 -12.064 -32.531 1.00 75.19 238 ALA A CA 1
ATOM 1854 C C . ALA A 1 238 ? 53.001 -11.357 -33.018 1.00 75.19 238 ALA A C 1
ATOM 1856 O O . ALA A 1 238 ? 53.518 -11.673 -34.090 1.00 75.19 238 ALA A O 1
ATOM 1857 N N . GLN A 1 239 ? 53.543 -10.434 -32.217 1.00 81.00 239 GLN A N 1
ATOM 1858 C CA . GLN A 1 239 ? 54.807 -9.762 -32.516 1.00 81.00 239 GLN A CA 1
ATOM 1859 C C . GLN A 1 239 ? 55.996 -10.733 -32.490 1.00 81.00 239 GLN A C 1
ATOM 1861 O O . GLN A 1 239 ? 56.866 -10.636 -33.356 1.00 81.00 239 GLN A O 1
ATOM 1866 N N . SER A 1 240 ? 56.027 -11.694 -31.558 1.00 77.06 240 SER A N 1
ATOM 1867 C CA . SER A 1 240 ? 57.095 -12.699 -31.511 1.00 77.06 240 SER A CA 1
ATOM 1868 C C . SER A 1 240 ? 57.053 -13.631 -32.722 1.00 77.06 240 SER A C 1
ATOM 1870 O O . SER A 1 240 ? 58.085 -13.841 -33.349 1.00 77.06 240 SER A O 1
ATOM 1872 N N . GLN A 1 241 ? 55.870 -14.113 -33.118 1.00 80.62 241 GLN A N 1
ATOM 1873 C CA . GLN A 1 241 ? 55.711 -14.943 -34.320 1.00 80.62 241 GLN A CA 1
ATOM 1874 C C . GLN A 1 241 ? 56.110 -14.197 -35.597 1.00 80.62 241 GLN A C 1
ATOM 1876 O O . GLN A 1 241 ? 56.735 -14.774 -36.485 1.00 80.62 241 GLN A O 1
ATOM 1881 N N . PHE A 1 242 ? 55.783 -12.906 -35.696 1.00 82.56 242 PHE A N 1
ATOM 1882 C CA . PHE A 1 242 ? 56.207 -12.079 -36.824 1.00 82.56 242 PHE A CA 1
ATOM 1883 C C . PHE A 1 242 ? 57.737 -11.942 -36.893 1.00 82.56 242 PHE A C 1
ATOM 1885 O O . PHE A 1 242 ? 58.315 -12.047 -37.975 1.00 82.56 242 PHE A O 1
ATOM 1892 N N . LEU A 1 243 ? 58.398 -11.740 -35.748 1.00 75.19 243 LEU A N 1
ATOM 1893 C CA . LEU A 1 243 ? 59.860 -11.686 -35.665 1.00 75.19 243 LEU A CA 1
ATOM 1894 C C . LEU A 1 243 ? 60.504 -13.030 -36.024 1.00 75.19 243 LEU A C 1
ATOM 1896 O O . LEU A 1 243 ? 61.458 -13.044 -36.795 1.00 75.19 243 LEU A O 1
ATOM 1900 N N . GLU A 1 244 ? 59.969 -14.147 -35.529 1.00 76.62 244 GLU A N 1
ATOM 1901 C CA . GLU A 1 244 ? 60.451 -15.494 -35.863 1.00 76.62 244 GLU A CA 1
ATOM 1902 C C . GLU A 1 244 ? 60.342 -15.783 -37.365 1.00 76.62 244 GLU A C 1
ATOM 1904 O O . GLU A 1 244 ? 61.313 -16.228 -37.977 1.00 76.62 244 GLU A O 1
ATOM 1909 N N . HIS A 1 245 ? 59.201 -15.462 -37.984 1.00 78.88 245 HIS A N 1
ATOM 1910 C CA . HIS A 1 245 ? 59.029 -15.605 -39.431 1.00 78.88 245 HIS A CA 1
ATOM 1911 C C . HIS A 1 245 ? 59.996 -14.728 -40.224 1.00 78.88 245 HIS A C 1
ATOM 1913 O O . HIS A 1 245 ? 60.520 -15.161 -41.252 1.00 78.88 245 HIS A O 1
ATOM 1919 N N . ARG A 1 246 ? 60.257 -13.504 -39.757 1.00 76.44 246 ARG A N 1
ATOM 1920 C CA . ARG A 1 246 ? 61.217 -12.614 -40.407 1.00 76.44 246 ARG A CA 1
ATOM 1921 C C . ARG A 1 246 ? 62.642 -13.163 -40.325 1.00 76.44 246 ARG A C 1
ATOM 1923 O O . ARG A 1 246 ? 63.322 -13.169 -41.343 1.00 76.44 246 ARG A O 1
ATOM 1930 N N . ILE A 1 247 ? 63.055 -13.672 -39.164 1.00 72.50 247 ILE A N 1
ATOM 1931 C CA . ILE A 1 247 ? 64.371 -14.305 -38.980 1.00 72.50 247 ILE A CA 1
ATOM 1932 C C . ILE A 1 247 ? 64.513 -15.524 -39.901 1.00 72.50 247 ILE A C 1
ATOM 1934 O O . ILE A 1 247 ? 65.507 -15.631 -40.606 1.00 72.50 247 ILE A O 1
ATOM 1938 N N . GLN A 1 248 ? 63.501 -16.395 -39.976 1.00 74.19 248 GLN A N 1
ATOM 1939 C CA . GLN A 1 248 ? 63.529 -17.567 -40.866 1.00 74.19 248 GLN A CA 1
ATOM 1940 C C . GLN A 1 248 ? 63.613 -17.188 -42.350 1.00 74.19 248 GLN A C 1
ATOM 1942 O O . GLN A 1 248 ? 64.333 -17.827 -43.110 1.00 74.19 248 GLN A O 1
ATOM 1947 N N . THR A 1 249 ? 62.906 -16.132 -42.763 1.00 74.56 249 THR A N 1
ATOM 1948 C CA . THR A 1 249 ? 62.949 -15.656 -44.156 1.00 74.56 249 THR A CA 1
ATOM 1949 C C . THR A 1 249 ? 64.319 -15.058 -44.495 1.00 74.56 249 THR A C 1
ATOM 1951 O O . THR A 1 249 ? 64.839 -15.294 -45.581 1.00 74.56 249 THR A O 1
ATOM 1954 N N . GLU A 1 250 ? 64.930 -14.323 -43.558 1.00 68.38 250 GLU A N 1
ATOM 1955 C CA . GLU A 1 250 ? 66.291 -13.794 -43.710 1.00 68.38 250 GLU A CA 1
ATOM 1956 C C . GLU A 1 250 ? 67.356 -14.915 -43.694 1.00 68.38 250 GLU A C 1
ATOM 1958 O O . GLU A 1 250 ? 68.392 -14.763 -44.335 1.00 68.38 250 GLU A O 1
ATOM 1963 N N . GLU A 1 251 ? 67.110 -16.054 -43.031 1.00 67.06 251 GLU A N 1
ATOM 1964 C CA . GLU A 1 251 ? 68.009 -17.223 -43.032 1.00 67.06 251 GLU A CA 1
ATOM 1965 C C . GLU A 1 251 ? 67.906 -18.090 -44.305 1.00 67.06 251 GLU A C 1
ATOM 1967 O O . GLU A 1 251 ? 68.916 -18.650 -44.735 1.00 67.06 251 GLU A O 1
ATOM 1972 N N . GLU A 1 252 ? 66.731 -18.195 -44.942 1.00 64.12 252 GLU A N 1
ATOM 1973 C CA . GLU A 1 252 ? 66.539 -18.994 -46.170 1.00 64.12 252 GLU A CA 1
ATOM 1974 C C . GLU A 1 252 ? 66.994 -18.287 -47.465 1.00 64.12 252 GLU A C 1
ATOM 1976 O O . GLU A 1 252 ? 67.298 -18.965 -48.448 1.00 64.12 252 GLU A O 1
ATOM 1981 N N . GLU A 1 253 ? 67.101 -16.952 -47.490 1.00 55.56 253 GLU A N 1
ATOM 1982 C CA . GLU A 1 253 ? 67.555 -16.187 -48.671 1.00 55.56 253 GLU A CA 1
ATOM 1983 C C . GLU A 1 253 ? 69.083 -16.001 -48.776 1.00 55.56 253 GLU A C 1
ATOM 1985 O O . GLU A 1 253 ? 69.573 -15.361 -49.711 1.00 55.56 253 GLU A O 1
ATOM 1990 N N . VAL A 1 254 ? 69.875 -16.592 -47.876 1.00 50.72 254 VAL A N 1
ATOM 1991 C CA . VAL A 1 254 ? 71.343 -16.539 -47.968 1.00 50.72 254 VAL A CA 1
ATOM 1992 C C . VAL A 1 254 ? 71.857 -17.682 -48.847 1.00 50.72 254 VAL A C 1
ATOM 1994 O O . VAL A 1 254 ? 72.192 -18.759 -48.361 1.00 50.72 254 VAL A O 1
ATOM 1997 N N . ASP A 1 255 ? 71.963 -17.441 -50.157 1.00 55.06 255 ASP A N 1
ATOM 1998 C CA . ASP A 1 255 ? 72.797 -18.256 -51.053 1.00 55.06 255 ASP A CA 1
ATOM 1999 C C . ASP A 1 255 ? 74.273 -18.105 -50.622 1.00 55.06 255 ASP A C 1
ATOM 2001 O O . ASP A 1 255 ? 74.854 -17.027 -50.790 1.00 55.06 255 ASP A O 1
ATOM 2005 N N . PRO A 1 256 ? 74.929 -19.152 -50.081 1.00 56.41 256 PRO A N 1
ATOM 2006 C CA . PRO A 1 256 ? 76.298 -19.050 -49.581 1.00 56.41 256 PRO A CA 1
ATOM 2007 C C . PRO A 1 256 ? 77.342 -18.882 -50.699 1.00 56.41 256 PRO A C 1
ATOM 2009 O O . PRO A 1 256 ? 78.540 -18.851 -50.413 1.00 56.41 256 PRO A O 1
ATOM 2012 N N . THR A 1 257 ? 76.927 -18.793 -51.969 1.00 56.12 257 THR A N 1
ATOM 2013 C CA . THR A 1 257 ? 77.838 -18.702 -53.118 1.00 56.12 257 THR A CA 1
ATOM 2014 C C . THR A 1 257 ? 77.696 -17.456 -53.992 1.00 56.12 257 THR A C 1
ATOM 2016 O O . THR A 1 257 ? 78.479 -17.296 -54.932 1.00 56.12 257 THR A O 1
ATOM 2019 N N . ALA A 1 258 ? 76.813 -16.514 -53.658 1.00 50.19 258 ALA A N 1
ATOM 2020 C CA . ALA A 1 258 ? 76.682 -15.265 -54.405 1.00 50.19 258 ALA A CA 1
ATOM 2021 C C . ALA A 1 258 ? 77.240 -14.063 -53.624 1.00 50.19 258 ALA A C 1
ATOM 2023 O O . ALA A 1 258 ? 76.574 -13.472 -52.786 1.00 50.19 258 ALA A O 1
ATOM 2024 N N . PHE A 1 259 ? 78.485 -13.711 -53.955 1.00 45.16 259 PHE A N 1
ATOM 2025 C CA . PHE A 1 259 ? 79.013 -12.342 -53.982 1.00 45.16 259 PHE A CA 1
ATOM 2026 C C . PHE A 1 259 ? 78.582 -11.390 -52.848 1.00 45.16 259 PHE A C 1
ATOM 2028 O O . PHE A 1 259 ? 77.626 -10.623 -52.942 1.00 45.16 259 PHE A O 1
ATOM 2035 N N . THR A 1 260 ? 79.425 -11.338 -51.822 1.00 52.94 260 THR A N 1
ATOM 2036 C CA . THR A 1 260 ? 79.650 -10.131 -51.028 1.00 52.94 260 THR A CA 1
ATOM 2037 C C . THR A 1 260 ? 80.213 -9.030 -51.927 1.00 52.94 260 THR A C 1
ATOM 2039 O O . THR A 1 260 ? 81.364 -9.131 -52.340 1.00 52.94 260 THR A O 1
ATOM 2042 N N . GLU A 1 261 ? 79.406 -8.024 -52.249 1.00 53.50 261 GLU A N 1
ATOM 2043 C CA . GLU A 1 261 ? 79.742 -6.588 -52.251 1.00 53.50 261 GLU A CA 1
ATOM 2044 C C . GLU A 1 261 ? 78.544 -5.803 -52.837 1.00 53.50 261 GLU A C 1
ATOM 2046 O O . GLU A 1 261 ? 77.965 -6.197 -53.844 1.00 53.50 261 GLU A O 1
ATOM 2051 N N . ASP A 1 262 ? 78.166 -4.703 -52.177 1.00 51.81 262 ASP A N 1
ATOM 2052 C CA . ASP A 1 262 ? 77.309 -3.607 -52.681 1.00 51.81 262 ASP A CA 1
ATOM 2053 C C . ASP A 1 262 ? 75.773 -3.571 -52.507 1.00 51.81 262 ASP A C 1
ATOM 2055 O O . ASP A 1 262 ? 75.135 -2.702 -53.099 1.00 51.81 262 ASP A O 1
ATOM 2059 N N . LEU A 1 263 ? 75.145 -4.333 -51.600 1.00 45.47 263 LEU A N 1
ATOM 2060 C CA . LEU A 1 263 ? 73.715 -4.092 -51.265 1.00 45.47 263 LEU A CA 1
ATOM 2061 C C . LEU A 1 263 ? 73.424 -3.514 -49.870 1.00 45.47 263 LEU A C 1
ATOM 2063 O O . LEU A 1 263 ? 72.335 -2.993 -49.643 1.00 45.47 263 LEU A O 1
ATOM 2067 N N . TRP A 1 264 ? 74.407 -3.459 -48.967 1.00 48.06 264 TRP A N 1
ATOM 2068 C CA . TRP A 1 264 ? 74.220 -2.915 -47.608 1.00 48.06 264 TRP A CA 1
ATOM 2069 C C . TRP A 1 264 ? 74.535 -1.413 -47.469 1.00 48.06 264 TRP A C 1
ATOM 2071 O O . TRP A 1 264 ? 74.499 -0.872 -46.369 1.00 48.06 264 TRP A O 1
ATOM 2081 N N . SER A 1 265 ? 74.826 -0.705 -48.568 1.00 45.38 265 SER A N 1
ATOM 2082 C CA . SER A 1 265 ? 75.237 0.712 -48.525 1.00 45.38 265 SER A CA 1
ATOM 2083 C C . SER A 1 265 ? 74.077 1.726 -48.577 1.00 45.38 265 SER A C 1
ATOM 2085 O O . SER A 1 265 ? 74.316 2.927 -48.492 1.00 45.38 265 SER A O 1
ATOM 2087 N N . SER A 1 266 ? 72.812 1.295 -48.697 1.00 44.75 266 SER A N 1
ATOM 2088 C CA . SER A 1 266 ? 71.683 2.237 -48.868 1.00 44.75 266 SER A CA 1
ATOM 2089 C C . SER A 1 266 ? 70.547 2.146 -47.844 1.00 44.75 266 SER A C 1
ATOM 2091 O O . SER A 1 266 ? 69.666 3.004 -47.854 1.00 44.75 266 SER A O 1
ATOM 2093 N N . CYS A 1 267 ? 70.598 1.219 -46.886 1.00 43.53 267 CYS A N 1
ATOM 2094 C CA . CYS A 1 267 ? 69.710 1.260 -45.725 1.00 43.53 267 CYS A CA 1
ATOM 2095 C C . CYS A 1 267 ? 70.475 1.817 -44.523 1.00 43.53 267 CYS A C 1
ATOM 2097 O O . CYS A 1 267 ? 71.145 1.084 -43.801 1.00 43.53 267 CYS A O 1
ATOM 2099 N N . LEU A 1 268 ? 70.357 3.131 -44.313 1.00 46.91 268 LEU A N 1
ATOM 2100 C CA . LEU A 1 268 ? 70.666 3.790 -43.042 1.00 46.91 268 LEU A CA 1
ATOM 2101 C C . LEU A 1 268 ? 69.692 3.276 -41.971 1.00 46.91 268 LEU A C 1
ATOM 2103 O O . LEU A 1 268 ? 68.722 3.941 -41.618 1.00 46.91 268 LEU A O 1
ATOM 2107 N N . VAL A 1 269 ? 69.923 2.057 -41.494 1.00 49.94 269 VAL A N 1
ATOM 2108 C CA . VAL A 1 269 ? 69.379 1.597 -40.223 1.00 49.94 269 VAL A CA 1
ATOM 2109 C C . VAL A 1 269 ? 70.360 2.099 -39.180 1.00 49.94 269 VAL A C 1
ATOM 2111 O O . VAL A 1 269 ? 71.479 1.598 -39.072 1.00 49.94 269 VAL A O 1
ATOM 2114 N N . GLU A 1 270 ? 69.978 3.163 -38.478 1.00 53.72 270 GLU A N 1
ATOM 2115 C CA . GLU A 1 270 ? 70.750 3.627 -37.332 1.00 53.72 270 GLU A CA 1
ATOM 2116 C C . GLU A 1 270 ? 70.876 2.463 -36.335 1.00 53.72 270 GLU A C 1
ATOM 2118 O O . GLU A 1 270 ? 69.871 1.807 -36.037 1.00 53.72 270 GLU A O 1
ATOM 2123 N N . PRO A 1 271 ? 72.092 2.139 -35.857 1.00 57.81 271 PRO A N 1
ATOM 2124 C CA . PRO A 1 271 ? 72.263 1.080 -34.878 1.00 57.81 271 PRO A CA 1
ATOM 2125 C C . PRO A 1 271 ? 71.452 1.447 -33.639 1.00 57.81 271 PRO A C 1
ATOM 2127 O O . PRO A 1 271 ? 71.626 2.534 -33.084 1.00 57.81 271 PRO A O 1
ATOM 2130 N N . VAL A 1 272 ? 70.564 0.540 -33.225 1.00 52.31 272 VAL A N 1
ATOM 2131 C CA . VAL A 1 272 ? 69.775 0.697 -32.000 1.00 52.31 272 VAL A CA 1
ATOM 2132 C C . VAL A 1 272 ? 70.751 1.021 -30.864 1.00 52.31 272 VAL A C 1
ATOM 2134 O O . VAL A 1 272 ? 71.679 0.235 -30.637 1.00 52.31 272 VAL A O 1
ATOM 2137 N N . PRO A 1 273 ? 70.605 2.172 -30.182 1.00 71.94 273 PRO A N 1
ATOM 2138 C CA . PRO A 1 273 ? 71.517 2.566 -29.121 1.00 71.94 273 PRO A CA 1
ATOM 2139 C C . PRO A 1 273 ? 71.626 1.444 -28.085 1.00 71.94 273 PRO A C 1
ATOM 2141 O O . PRO A 1 273 ? 70.607 0.901 -27.661 1.00 71.94 273 PRO A O 1
ATOM 2144 N N . GLU A 1 274 ? 72.837 1.106 -27.631 1.00 64.56 274 GLU A N 1
ATOM 2145 C CA . GLU A 1 274 ? 73.052 0.026 -26.643 1.00 64.56 274 GLU A CA 1
ATOM 2146 C C . GLU A 1 274 ? 72.169 0.181 -25.390 1.00 64.56 274 GLU A C 1
ATOM 2148 O O . GLU A 1 274 ? 71.753 -0.805 -24.786 1.00 64.56 274 GLU A O 1
ATOM 2153 N N . VAL A 1 275 ? 71.814 1.424 -25.051 1.00 60.38 275 VAL A N 1
ATOM 2154 C CA . VAL A 1 275 ? 70.905 1.785 -23.954 1.00 60.38 275 VAL A CA 1
ATOM 2155 C C . VAL A 1 275 ? 69.484 1.240 -24.162 1.00 60.38 275 VAL A C 1
ATOM 2157 O O . VAL A 1 275 ? 68.852 0.791 -23.206 1.00 60.38 275 VAL A O 1
ATOM 2160 N N . GLU A 1 276 ? 68.976 1.244 -25.394 1.00 55.69 276 GLU A N 1
ATOM 2161 C CA . GLU A 1 276 ? 67.657 0.692 -25.726 1.00 55.69 276 GLU A CA 1
ATOM 2162 C C . GLU A 1 276 ? 67.686 -0.836 -25.736 1.00 55.69 276 GLU A C 1
ATOM 2164 O O . GLU A 1 276 ? 66.742 -1.484 -25.288 1.00 55.69 276 GLU A O 1
ATOM 2169 N N . LEU A 1 277 ? 68.808 -1.425 -26.149 1.00 57.44 277 LEU A N 1
ATOM 2170 C CA . LEU A 1 277 ? 68.987 -2.872 -26.194 1.00 57.44 277 LEU A CA 1
ATOM 2171 C C . LEU A 1 277 ? 69.050 -3.485 -24.782 1.00 57.44 277 LEU A C 1
ATOM 2173 O O . LEU A 1 277 ? 68.466 -4.543 -24.534 1.00 57.44 277 LEU A O 1
ATOM 2177 N N . ASP A 1 278 ? 69.675 -2.789 -23.831 1.00 65.25 278 ASP A N 1
ATOM 2178 C CA . ASP A 1 278 ? 69.660 -3.159 -22.411 1.00 65.25 278 ASP A CA 1
ATOM 2179 C C . ASP A 1 278 ? 68.285 -2.948 -21.761 1.00 65.25 278 ASP A C 1
ATOM 2181 O O . ASP A 1 278 ? 67.848 -3.770 -20.951 1.00 65.25 278 ASP A O 1
ATOM 2185 N N . ALA A 1 279 ? 67.555 -1.895 -22.146 1.00 58.66 279 ALA A N 1
ATOM 2186 C CA . ALA A 1 279 ? 66.184 -1.676 -21.686 1.00 58.66 279 ALA A CA 1
ATOM 2187 C C . ALA A 1 279 ? 65.234 -2.782 -22.175 1.00 58.66 279 ALA A C 1
ATOM 2189 O O . ALA A 1 279 ? 64.428 -3.289 -21.392 1.00 58.66 279 ALA A O 1
ATOM 2190 N N . ILE A 1 280 ? 65.379 -3.216 -23.430 1.00 58.03 280 ILE A N 1
ATOM 2191 C CA . ILE A 1 280 ? 64.612 -4.320 -24.020 1.00 58.03 280 ILE A CA 1
ATOM 2192 C C . ILE A 1 280 ? 64.943 -5.643 -23.319 1.00 58.03 280 ILE A C 1
ATOM 2194 O O . ILE A 1 280 ? 64.033 -6.356 -22.897 1.00 58.03 280 ILE A O 1
ATOM 2198 N N . LYS A 1 281 ? 66.228 -5.949 -23.097 1.00 63.41 281 LYS A N 1
ATOM 2199 C CA . LYS A 1 281 ? 66.651 -7.147 -22.345 1.00 63.41 281 LYS A CA 1
ATOM 2200 C C . LYS A 1 281 ? 66.117 -7.152 -20.912 1.00 63.41 281 LYS A C 1
ATOM 2202 O O . LYS A 1 281 ? 65.711 -8.197 -20.403 1.00 63.41 281 LYS A O 1
ATOM 2207 N N . LYS A 1 282 ? 66.084 -5.988 -20.261 1.00 66.12 282 LYS A N 1
ATOM 2208 C CA . LYS A 1 282 ? 65.553 -5.831 -18.903 1.00 66.12 282 LYS A CA 1
ATOM 2209 C C . LYS A 1 282 ? 64.027 -5.951 -18.851 1.00 66.12 282 LYS A C 1
ATOM 2211 O O . LYS A 1 282 ? 63.499 -6.512 -17.897 1.00 66.12 282 LYS A O 1
ATOM 2216 N N . ALA A 1 283 ? 63.320 -5.471 -19.872 1.00 58.34 283 ALA A N 1
ATOM 2217 C CA . ALA A 1 283 ? 61.875 -5.647 -19.999 1.00 58.34 283 ALA A CA 1
ATOM 2218 C C . ALA A 1 283 ? 61.499 -7.118 -20.255 1.00 58.34 283 ALA A C 1
ATOM 2220 O O . ALA A 1 283 ? 60.581 -7.635 -19.620 1.00 58.34 283 ALA A O 1
ATOM 2221 N N . LEU A 1 284 ? 62.255 -7.817 -21.110 1.00 57.53 284 LEU A N 1
ATOM 2222 C CA . LEU A 1 284 ? 62.086 -9.250 -21.371 1.00 57.53 284 LEU A CA 1
ATOM 2223 C C . LEU A 1 284 ? 62.346 -10.105 -20.124 1.00 57.53 284 LEU A C 1
ATOM 2225 O O . LEU A 1 284 ? 61.549 -10.990 -19.821 1.00 57.53 284 LEU A O 1
ATOM 2229 N N . SER A 1 285 ? 63.396 -9.806 -19.352 1.00 63.06 285 SER A N 1
ATOM 2230 C CA . SER A 1 285 ? 63.692 -10.549 -18.119 1.00 63.06 285 SER A CA 1
ATOM 2231 C C . SER A 1 285 ? 62.690 -10.277 -16.991 1.00 63.06 285 SER A C 1
ATOM 2233 O O . SER A 1 285 ? 62.412 -11.170 -16.189 1.00 63.06 285 SER A O 1
ATOM 2235 N N . LEU A 1 286 ? 62.098 -9.078 -16.940 1.00 59.69 286 LEU A N 1
ATOM 2236 C CA . LEU A 1 286 ? 60.965 -8.772 -16.058 1.00 59.69 286 LEU A CA 1
ATOM 2237 C C . LEU A 1 286 ? 59.703 -9.537 -16.475 1.00 59.69 286 LEU A C 1
ATOM 2239 O O . LEU A 1 286 ? 59.011 -10.068 -15.610 1.00 59.69 286 LEU A O 1
ATOM 2243 N N . GLY A 1 287 ? 59.432 -9.638 -17.779 1.00 54.62 287 GLY A N 1
ATOM 2244 C CA . GLY A 1 287 ? 58.328 -10.433 -18.320 1.00 54.62 287 GLY A CA 1
ATOM 2245 C C . GLY A 1 287 ? 58.472 -11.926 -18.016 1.00 54.62 287 GLY A C 1
ATOM 2246 O O . GLY A 1 287 ? 57.530 -12.537 -17.520 1.00 54.62 287 GLY A O 1
ATOM 2247 N N . GLN A 1 288 ? 59.663 -12.497 -18.224 1.00 60.16 288 GLN A N 1
ATOM 2248 C CA . GLN A 1 288 ? 59.952 -13.894 -17.875 1.00 60.16 288 GLN A CA 1
ATOM 2249 C C . GLN A 1 288 ? 59.817 -14.152 -16.373 1.00 60.16 288 GLN A C 1
ATOM 2251 O O . GLN A 1 288 ? 59.099 -15.067 -15.986 1.00 60.16 288 GLN A O 1
ATOM 2256 N N . ASN A 1 289 ? 60.394 -13.299 -15.518 1.00 57.97 289 ASN A N 1
ATOM 2257 C CA . ASN A 1 289 ? 60.234 -13.438 -14.068 1.00 57.97 289 ASN A CA 1
ATOM 2258 C C . ASN A 1 289 ? 58.777 -13.293 -13.614 1.00 57.97 289 ASN A C 1
ATOM 2260 O O . ASN A 1 289 ? 58.387 -13.918 -12.632 1.00 57.97 289 ASN A O 1
ATOM 2264 N N . PHE A 1 290 ? 57.970 -12.471 -14.288 1.00 56.34 290 PHE A N 1
ATOM 2265 C CA . PHE A 1 290 ? 56.549 -12.337 -13.977 1.00 56.34 290 PHE A CA 1
ATOM 2266 C C . PHE A 1 290 ? 55.765 -13.603 -14.337 1.00 56.34 290 PHE A C 1
ATOM 2268 O O . PHE A 1 290 ? 54.894 -14.002 -13.572 1.00 56.34 290 PHE A O 1
ATOM 2275 N N . VAL A 1 291 ? 56.087 -14.249 -15.462 1.00 54.78 291 VAL A N 1
ATOM 2276 C CA . VAL A 1 291 ? 55.463 -15.512 -15.888 1.00 54.78 291 VAL A CA 1
ATOM 2277 C C . VAL A 1 291 ? 55.912 -16.679 -15.003 1.00 54.78 291 VAL A C 1
ATOM 2279 O O . VAL A 1 291 ? 55.079 -17.476 -14.585 1.00 54.78 291 VAL A O 1
ATOM 2282 N N . GLU A 1 292 ? 57.200 -16.756 -14.667 1.00 62.72 292 GLU A N 1
ATOM 2283 C CA . GLU A 1 292 ? 57.775 -17.849 -13.869 1.00 62.72 292 GLU A CA 1
ATOM 2284 C C . GLU A 1 292 ? 57.425 -17.765 -12.374 1.00 62.72 292 GLU A C 1
ATOM 2286 O O . GLU A 1 292 ? 57.333 -18.797 -11.714 1.00 62.72 292 GLU A O 1
ATOM 2291 N N . ASN A 1 293 ? 57.180 -16.560 -11.839 1.00 56.31 293 ASN A N 1
ATOM 2292 C CA . ASN A 1 293 ? 56.771 -16.355 -10.442 1.00 56.31 293 ASN A CA 1
ATOM 2293 C C . ASN A 1 293 ? 55.258 -16.160 -10.259 1.00 56.31 293 ASN A C 1
ATOM 2295 O O . ASN A 1 293 ? 54.825 -15.805 -9.157 1.00 56.31 293 ASN A O 1
ATOM 2299 N N . GLN A 1 294 ? 54.431 -16.387 -11.289 1.00 52.00 294 GLN A N 1
ATOM 2300 C CA . GLN A 1 294 ? 52.997 -16.539 -11.053 1.00 52.00 294 GLN A CA 1
ATOM 2301 C C . GLN A 1 294 ? 52.794 -17.819 -10.248 1.00 52.00 294 GLN A C 1
ATOM 2303 O O . GLN A 1 294 ? 52.863 -18.928 -10.775 1.00 52.00 294 GLN A O 1
ATOM 2308 N N . VAL A 1 295 ? 52.559 -17.652 -8.945 1.00 47.25 295 VAL A N 1
ATOM 2309 C CA . VAL A 1 295 ? 52.002 -18.703 -8.102 1.00 47.25 295 VAL A CA 1
ATOM 2310 C C . VAL A 1 295 ? 50.710 -19.130 -8.785 1.00 47.25 295 VAL A C 1
ATOM 2312 O O . VAL A 1 295 ? 49.738 -18.376 -8.811 1.00 47.25 295 VAL A O 1
ATOM 2315 N N . ILE A 1 296 ? 50.730 -20.313 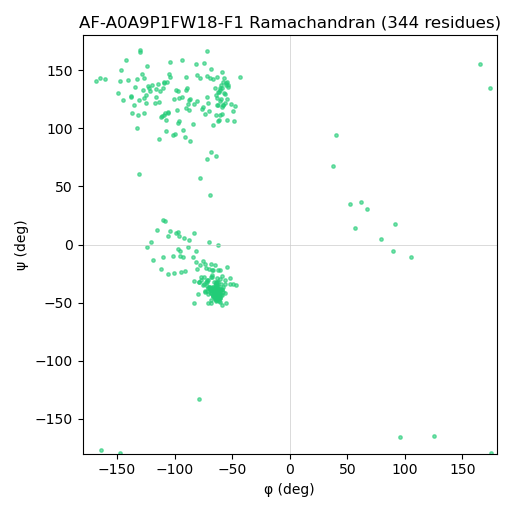-9.398 1.00 51.25 296 ILE A N 1
ATOM 2316 C CA . ILE A 1 296 ? 49.529 -20.985 -9.876 1.00 51.25 296 ILE A CA 1
ATOM 2317 C C . ILE A 1 296 ? 48.772 -21.382 -8.608 1.00 51.25 296 ILE A C 1
ATOM 2319 O O . ILE A 1 296 ? 48.881 -22.503 -8.122 1.00 51.25 296 ILE A O 1
ATOM 2323 N N . GLU A 1 297 ? 48.056 -20.431 -8.010 1.00 53.81 297 GLU A N 1
ATOM 2324 C CA . GLU A 1 297 ? 46.914 -20.780 -7.183 1.00 53.81 297 GLU A CA 1
ATOM 2325 C C . GLU A 1 297 ? 45.956 -21.498 -8.126 1.00 53.81 297 GLU A C 1
ATOM 2327 O O . GLU A 1 297 ? 45.470 -20.899 -9.091 1.00 53.81 297 GLU A O 1
ATOM 2332 N N . GLU A 1 298 ? 45.775 -22.806 -7.907 1.00 44.34 298 GLU A N 1
ATOM 2333 C CA . GLU A 1 298 ? 44.793 -23.609 -8.628 1.00 44.34 298 GLU A CA 1
ATOM 2334 C C . GLU A 1 298 ? 43.468 -22.851 -8.608 1.00 44.34 298 GLU A C 1
ATOM 2336 O O . GLU A 1 298 ? 42.813 -22.720 -7.571 1.00 44.34 298 GLU A O 1
ATOM 2341 N N . MET A 1 299 ? 43.106 -22.280 -9.760 1.00 47.19 299 MET A N 1
ATOM 2342 C CA . MET A 1 299 ? 41.853 -21.562 -9.874 1.00 47.19 299 MET A CA 1
ATOM 2343 C C . MET A 1 299 ? 40.729 -22.538 -9.537 1.00 47.19 299 MET A C 1
ATOM 2345 O O . MET A 1 299 ? 40.713 -23.649 -10.081 1.00 47.19 299 MET A O 1
ATOM 2349 N N . PRO A 1 300 ? 39.745 -22.134 -8.719 1.00 55.31 300 PRO A N 1
ATOM 2350 C CA . PRO A 1 300 ? 38.534 -22.919 -8.613 1.00 55.31 300 PRO A CA 1
ATOM 2351 C C . PRO A 1 300 ? 37.921 -23.060 -10.016 1.00 55.31 300 PRO A C 1
ATOM 2353 O O . PRO A 1 300 ? 38.011 -22.124 -10.827 1.00 55.31 300 PRO A O 1
ATOM 2356 N N . PRO A 1 301 ? 37.324 -24.222 -10.333 1.00 61.28 301 PRO A N 1
ATOM 2357 C CA . PRO A 1 301 ? 36.713 -24.444 -11.632 1.00 61.28 301 PRO A CA 1
ATOM 2358 C C . PRO A 1 301 ? 35.705 -23.332 -11.919 1.00 61.28 301 PRO A C 1
ATOM 2360 O O . PRO A 1 301 ? 34.985 -22.874 -11.027 1.00 61.28 301 PRO A O 1
ATOM 2363 N N . LEU A 1 302 ? 35.679 -22.880 -13.174 1.00 48.22 302 LEU A N 1
ATOM 2364 C CA . LEU A 1 302 ? 34.730 -21.861 -13.605 1.00 48.22 302 LEU A CA 1
ATOM 2365 C C . LEU A 1 302 ? 33.308 -22.308 -13.241 1.00 48.22 302 LEU A C 1
ATOM 2367 O O . LEU A 1 302 ? 32.977 -23.483 -13.434 1.00 48.22 302 LEU A O 1
ATOM 2371 N N . PRO A 1 303 ? 32.464 -21.396 -12.724 1.00 54.41 303 PRO A N 1
ATOM 2372 C CA . PRO A 1 303 ? 31.096 -21.748 -12.407 1.00 54.41 303 PRO A CA 1
ATOM 2373 C C . PRO A 1 303 ? 30.406 -22.262 -13.677 1.00 54.41 303 PRO A C 1
ATOM 2375 O O . PRO A 1 303 ? 30.627 -21.718 -14.767 1.00 54.41 3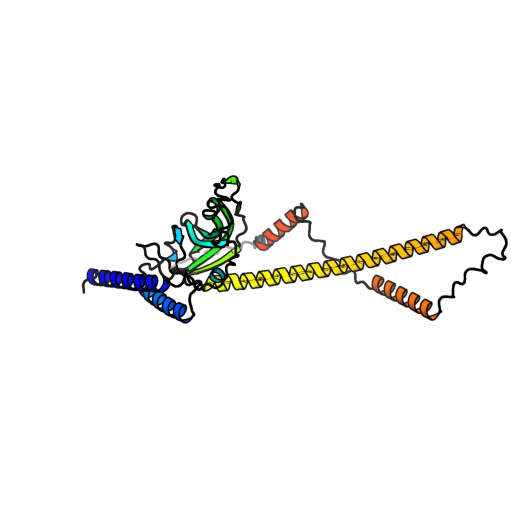03 PRO A O 1
ATOM 2378 N N . PRO A 1 304 ? 29.589 -23.316 -13.561 1.00 67.31 304 PRO A N 1
ATOM 2379 C CA . PRO A 1 304 ? 28.955 -23.919 -14.716 1.00 67.31 304 PRO A CA 1
ATOM 2380 C C . PRO A 1 304 ? 28.009 -22.923 -15.398 1.00 67.31 304 PRO A C 1
ATOM 2382 O O . PRO A 1 304 ? 27.346 -22.110 -14.749 1.00 67.31 304 PRO A O 1
ATOM 2385 N N . VAL A 1 305 ? 27.951 -22.989 -16.729 1.00 60.97 305 VAL A N 1
ATOM 2386 C CA . VAL A 1 305 ? 27.131 -22.092 -17.555 1.00 60.97 305 VAL A CA 1
ATOM 2387 C C . VAL A 1 305 ? 25.658 -22.270 -17.193 1.00 60.97 305 VAL A C 1
ATOM 2389 O O . VAL A 1 305 ? 25.170 -23.399 -17.148 1.00 60.97 305 VAL A O 1
ATOM 2392 N N . ILE A 1 306 ? 24.947 -21.166 -16.955 1.00 51.25 306 ILE A N 1
ATOM 2393 C CA . ILE A 1 306 ? 23.522 -21.176 -16.595 1.00 51.25 306 ILE A CA 1
ATOM 2394 C C . ILE A 1 306 ? 22.728 -21.966 -17.645 1.00 51.25 306 ILE A C 1
ATOM 2396 O O . ILE A 1 306 ? 22.813 -21.682 -18.838 1.00 51.25 306 ILE A O 1
ATOM 2400 N N . GLY A 1 307 ? 21.974 -22.970 -17.189 1.00 52.22 307 GLY A N 1
ATOM 2401 C CA . GLY A 1 307 ? 21.205 -23.883 -18.043 1.00 52.22 307 GLY A CA 1
ATOM 2402 C C . GLY A 1 307 ? 21.953 -25.137 -18.514 1.00 52.22 307 GLY A C 1
ATOM 2403 O O . GLY A 1 307 ? 21.329 -26.013 -19.105 1.00 52.22 307 GLY A O 1
ATOM 2404 N N . SER A 1 308 ? 23.254 -25.266 -18.234 1.00 71.25 308 SER A N 1
ATOM 2405 C CA . SER A 1 308 ? 23.984 -26.524 -18.443 1.00 71.25 308 SER A CA 1
ATOM 2406 C C . SER A 1 308 ? 23.630 -27.562 -17.374 1.00 71.25 308 SER A C 1
ATOM 2408 O O . SER A 1 308 ? 23.255 -27.218 -16.253 1.00 71.25 308 SER A O 1
ATOM 2410 N N . GLU A 1 309 ? 23.807 -28.841 -17.696 1.00 65.25 309 GLU A N 1
ATOM 2411 C CA . GLU A 1 309 ? 23.592 -29.953 -16.760 1.00 65.25 309 GLU A CA 1
ATOM 2412 C C . GLU A 1 309 ? 24.478 -29.826 -15.506 1.00 65.25 309 GLU A C 1
ATOM 2414 O O . GLU A 1 309 ? 24.027 -30.044 -14.384 1.00 65.25 309 GLU A O 1
ATOM 2419 N N . ALA A 1 310 ? 25.716 -29.344 -15.665 1.00 63.53 310 ALA A N 1
ATOM 2420 C CA . ALA A 1 310 ? 26.614 -29.051 -14.549 1.00 63.53 310 ALA A CA 1
ATOM 2421 C C . ALA A 1 310 ? 26.091 -27.918 -13.643 1.00 63.53 310 ALA A C 1
ATOM 2423 O O . ALA A 1 310 ? 26.289 -27.956 -12.428 1.00 63.53 310 ALA A O 1
ATOM 2424 N N . TRP A 1 311 ? 25.393 -26.928 -14.213 1.00 82.00 311 TRP A N 1
ATOM 2425 C CA . TRP A 1 311 ? 24.768 -25.846 -13.449 1.00 82.00 311 TRP A CA 1
ATOM 2426 C C . TRP A 1 311 ? 23.534 -26.333 -12.704 1.00 82.00 311 TRP A C 1
ATOM 2428 O O . TRP A 1 311 ? 23.384 -26.012 -11.530 1.00 82.00 311 TRP A O 1
ATOM 2438 N N . GLN A 1 312 ? 22.708 -27.168 -13.335 1.00 61.00 312 GLN A N 1
ATOM 2439 C CA . GLN A 1 312 ? 21.560 -27.792 -12.676 1.00 61.00 312 GLN A CA 1
ATOM 2440 C C . GLN A 1 312 ? 22.007 -28.676 -11.505 1.00 61.00 312 GLN A C 1
ATOM 2442 O O . GLN A 1 312 ? 21.486 -28.533 -10.404 1.00 61.00 312 GLN A O 1
ATOM 2447 N N . ASN A 1 313 ? 23.038 -29.501 -11.696 1.00 67.56 313 ASN A N 1
ATOM 2448 C CA . ASN A 1 313 ? 23.554 -30.386 -10.650 1.00 67.56 313 ASN A CA 1
ATOM 2449 C C . ASN A 1 313 ? 24.225 -29.619 -9.496 1.00 67.56 313 ASN A C 1
ATOM 2451 O O . ASN A 1 313 ? 24.048 -29.977 -8.333 1.00 67.56 313 ASN A O 1
ATOM 2455 N N . SER A 1 314 ? 24.960 -28.538 -9.791 1.00 68.31 314 SER A N 1
ATOM 2456 C CA . SER A 1 314 ? 25.531 -27.667 -8.753 1.00 68.31 314 SER A CA 1
ATOM 2457 C C . SER A 1 314 ? 24.457 -26.873 -8.009 1.00 68.31 314 SER A C 1
ATOM 2459 O O . SER A 1 314 ? 24.583 -26.668 -6.805 1.00 68.31 314 SER A O 1
ATOM 2461 N N . PHE A 1 315 ? 23.410 -26.428 -8.704 1.00 63.00 315 PHE A N 1
ATOM 2462 C CA . PHE A 1 315 ? 22.286 -25.722 -8.100 1.00 63.00 315 PHE A CA 1
ATOM 2463 C C . PHE A 1 315 ? 21.495 -26.640 -7.161 1.00 63.00 315 PHE A C 1
ATOM 2465 O O . PHE A 1 315 ? 21.215 -26.237 -6.039 1.00 63.00 315 PHE A O 1
ATOM 2472 N N . ILE A 1 316 ? 21.214 -27.882 -7.573 1.00 63.16 316 ILE A N 1
ATOM 2473 C CA . ILE A 1 316 ? 20.505 -28.873 -6.747 1.00 63.16 316 ILE A CA 1
ATOM 2474 C C . ILE A 1 316 ? 21.296 -29.196 -5.472 1.00 63.16 316 ILE A C 1
ATOM 2476 O O . ILE A 1 316 ? 20.738 -29.069 -4.388 1.00 63.16 316 ILE A O 1
ATOM 2480 N N . ARG A 1 317 ? 22.603 -29.485 -5.568 1.00 55.56 317 ARG A N 1
ATOM 2481 C CA . ARG A 1 317 ? 23.438 -29.736 -4.374 1.00 55.56 317 ARG A CA 1
ATOM 2482 C C . ARG A 1 317 ? 23.489 -28.559 -3.408 1.00 55.56 317 ARG A C 1
ATOM 2484 O O . ARG A 1 317 ? 23.370 -28.748 -2.209 1.00 55.56 317 ARG A O 1
ATOM 2491 N N . ASN A 1 318 ? 23.634 -27.337 -3.921 1.00 60.78 318 ASN A N 1
ATOM 2492 C CA . ASN A 1 318 ? 23.661 -26.149 -3.065 1.00 60.78 318 ASN A CA 1
ATOM 2493 C C . ASN A 1 318 ? 22.303 -25.893 -2.390 1.00 60.78 318 ASN A C 1
ATOM 2495 O O . ASN A 1 318 ? 22.261 -25.307 -1.312 1.00 60.78 318 ASN A O 1
ATOM 2499 N N . VAL A 1 319 ? 21.199 -26.316 -3.013 1.00 50.94 319 VAL A N 1
ATOM 2500 C CA . VAL A 1 319 ? 19.858 -26.271 -2.416 1.00 50.94 319 VAL A CA 1
ATOM 2501 C C . VAL A 1 319 ? 19.701 -27.354 -1.342 1.00 50.94 319 VAL A C 1
ATOM 2503 O O . VAL A 1 319 ? 19.150 -27.059 -0.288 1.00 50.94 319 VAL A O 1
ATOM 2506 N N . GLU A 1 320 ? 20.225 -28.561 -1.556 1.00 56.09 320 GLU A N 1
ATOM 2507 C CA . GLU A 1 320 ? 20.238 -29.646 -0.558 1.00 56.09 320 GLU A CA 1
ATOM 2508 C C . GLU A 1 320 ? 21.095 -29.286 0.672 1.00 56.09 320 GLU A C 1
ATOM 2510 O O . GLU A 1 320 ? 20.621 -29.393 1.804 1.00 56.09 320 GLU A O 1
ATOM 2515 N N . ASP A 1 321 ? 22.300 -28.742 0.463 1.00 52.81 321 ASP A N 1
ATOM 2516 C CA . ASP A 1 321 ? 23.190 -28.267 1.535 1.00 52.81 321 ASP A CA 1
ATOM 2517 C C . ASP A 1 321 ? 22.579 -27.087 2.316 1.00 52.81 321 ASP A C 1
ATOM 2519 O O . ASP A 1 321 ? 22.751 -26.974 3.531 1.00 52.81 321 ASP A O 1
ATOM 2523 N N . PHE A 1 322 ? 21.834 -26.208 1.636 1.00 49.16 322 PHE A N 1
ATOM 2524 C CA . PHE A 1 322 ? 21.132 -25.082 2.261 1.00 49.16 322 PHE A CA 1
ATOM 2525 C C . PHE A 1 322 ? 19.907 -25.521 3.076 1.00 49.16 322 PHE A C 1
ATOM 2527 O O . PHE A 1 322 ? 19.587 -24.897 4.087 1.00 49.16 322 PHE A O 1
ATOM 2534 N N . LEU A 1 323 ? 19.225 -26.592 2.658 1.00 58.69 323 LEU A N 1
ATOM 2535 C CA . LEU A 1 323 ? 18.060 -27.139 3.357 1.00 58.69 323 LEU A CA 1
ATOM 2536 C C . LEU A 1 323 ? 18.425 -28.036 4.545 1.00 58.69 323 LEU A C 1
ATOM 2538 O O . LEU A 1 323 ? 17.539 -28.401 5.316 1.00 58.69 323 LEU A O 1
ATOM 2542 N N . GLY A 1 324 ? 19.712 -28.327 4.753 1.00 48.31 324 GLY A N 1
ATOM 2543 C CA . GLY A 1 324 ? 20.190 -28.944 5.985 1.00 48.31 324 GLY A CA 1
ATOM 2544 C C . GLY A 1 324 ? 19.596 -30.326 6.253 1.00 48.31 324 GLY A C 1
ATOM 2545 O O . GLY A 1 324 ? 19.373 -30.670 7.417 1.00 48.31 324 GLY A O 1
ATOM 2546 N N . GLU A 1 325 ? 19.368 -31.139 5.217 1.00 48.59 325 GLU A N 1
ATOM 2547 C CA . GLU A 1 325 ? 19.134 -32.574 5.398 1.00 48.59 325 GLU A CA 1
ATOM 2548 C C . GLU A 1 325 ? 20.459 -33.241 5.791 1.00 48.59 325 GLU A C 1
ATOM 2550 O O . GLU A 1 325 ? 21.137 -33.909 5.018 1.00 48.59 325 GLU A O 1
ATOM 2555 N N . THR A 1 326 ? 20.862 -33.005 7.038 1.00 42.75 326 THR A N 1
ATOM 2556 C CA . THR A 1 326 ? 21.883 -33.809 7.698 1.00 42.75 326 THR A CA 1
ATOM 2557 C C . THR A 1 326 ? 21.354 -35.235 7.790 1.00 42.75 326 THR A C 1
ATOM 2559 O O . THR A 1 326 ? 20.462 -35.537 8.585 1.00 42.75 326 THR A O 1
ATOM 2562 N N . GLU A 1 327 ? 21.905 -36.123 6.960 1.00 47.88 327 GLU A N 1
ATOM 2563 C CA . GLU A 1 327 ? 21.828 -37.555 7.207 1.00 47.88 327 GLU A CA 1
ATOM 2564 C C . GLU A 1 327 ? 22.218 -37.796 8.666 1.00 47.88 327 GLU A C 1
ATOM 2566 O O . GLU A 1 327 ? 23.298 -37.426 9.139 1.00 47.88 327 GLU A O 1
ATOM 2571 N N . THR A 1 328 ? 21.273 -38.358 9.408 1.00 46.41 328 THR A N 1
ATOM 2572 C CA . THR A 1 328 ? 21.430 -38.677 10.818 1.00 46.41 328 THR A CA 1
ATOM 2573 C C . THR A 1 328 ? 22.589 -39.668 10.931 1.00 46.41 328 THR A C 1
ATOM 2575 O O . THR A 1 328 ? 22.532 -40.723 10.293 1.00 46.41 328 THR A O 1
ATOM 2578 N N . PRO A 1 329 ? 23.650 -39.386 11.708 1.00 44.00 329 PRO A N 1
ATOM 2579 C CA . PRO A 1 329 ? 24.738 -40.337 11.848 1.00 44.00 329 PRO A CA 1
ATOM 2580 C C . PRO A 1 329 ? 24.185 -41.605 12.497 1.00 44.00 329 PRO A C 1
ATOM 2582 O O . PRO A 1 329 ? 23.547 -41.555 13.552 1.00 44.00 329 PRO A O 1
ATOM 2585 N N . ALA A 1 330 ? 24.412 -42.738 11.832 1.00 45.28 330 ALA A N 1
ATOM 2586 C CA . ALA A 1 330 ? 24.027 -44.057 12.302 1.00 45.28 330 ALA A CA 1
ATOM 2587 C C . ALA A 1 330 ? 24.491 -44.253 13.753 1.00 45.28 330 ALA A C 1
ATOM 2589 O O . ALA A 1 330 ? 25.687 -44.259 14.052 1.00 45.28 330 ALA A O 1
ATOM 2590 N N . VAL A 1 331 ? 23.516 -44.396 14.652 1.00 49.19 331 VAL A N 1
ATOM 2591 C CA . VAL A 1 331 ? 23.729 -44.713 16.062 1.00 49.19 331 VAL A CA 1
ATOM 2592 C C . VAL A 1 331 ? 24.473 -46.042 16.135 1.00 49.19 331 VAL A C 1
ATOM 2594 O O . VAL A 1 331 ? 23.942 -47.094 15.778 1.00 49.19 331 VAL A O 1
ATOM 2597 N N . ALA A 1 332 ? 25.723 -45.978 16.589 1.00 45.84 332 ALA A N 1
ATOM 2598 C CA . ALA A 1 332 ? 26.503 -47.145 16.947 1.00 45.84 332 ALA A CA 1
ATOM 2599 C C . ALA A 1 332 ? 25.759 -47.916 18.047 1.00 45.84 332 ALA A C 1
ATOM 2601 O O . ALA A 1 332 ? 25.503 -47.394 19.133 1.00 45.84 332 ALA A O 1
ATOM 2602 N N . ALA A 1 333 ? 25.400 -49.158 17.735 1.00 52.56 333 ALA A N 1
ATOM 2603 C CA . ALA A 1 333 ? 24.854 -50.107 18.685 1.00 52.56 333 ALA A CA 1
ATOM 2604 C C . ALA A 1 333 ? 25.850 -50.312 19.837 1.00 52.56 333 ALA A C 1
ATOM 2606 O O . ALA A 1 333 ? 26.981 -50.746 19.614 1.00 52.56 333 ALA A O 1
ATOM 2607 N N . SER A 1 334 ? 25.413 -50.011 21.060 1.00 38.62 334 SER A N 1
ATOM 2608 C CA . SER A 1 334 ? 26.092 -50.425 22.288 1.00 38.62 334 SER A CA 1
ATOM 2609 C C . SER A 1 334 ? 25.318 -51.591 22.917 1.00 38.62 334 SER A C 1
ATOM 2611 O O . SER A 1 334 ? 24.091 -51.639 22.784 1.00 38.62 334 SER A O 1
ATOM 2613 N N . PRO A 1 335 ? 26.012 -52.564 23.531 1.00 52.31 335 PRO A N 1
ATOM 2614 C CA . PRO A 1 335 ? 25.468 -53.885 23.796 1.00 52.31 335 PRO A CA 1
ATOM 2615 C C . PRO A 1 335 ? 24.597 -53.931 25.053 1.00 52.31 335 PRO A C 1
ATOM 2617 O O . PRO A 1 335 ? 24.748 -53.146 25.986 1.00 52.31 335 PRO A O 1
ATOM 2620 N N . ALA A 1 336 ? 23.697 -54.909 25.038 1.00 53.47 336 ALA A N 1
ATOM 2621 C CA . ALA A 1 336 ? 22.815 -55.293 26.124 1.00 53.47 336 ALA A CA 1
ATOM 2622 C C . ALA A 1 336 ? 23.567 -55.719 27.397 1.00 53.47 336 ALA A C 1
ATOM 2624 O O . ALA A 1 336 ? 24.505 -5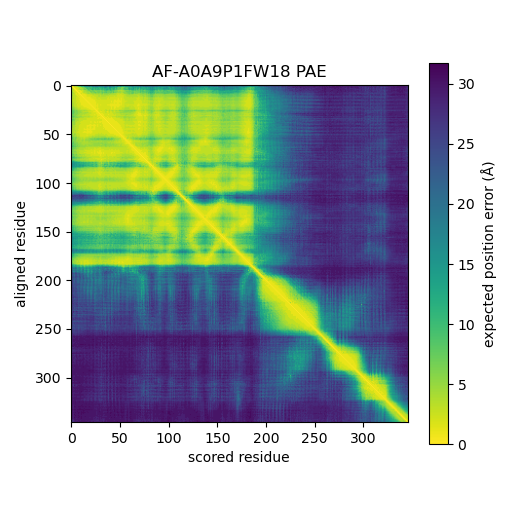6.506 27.323 1.00 53.47 336 ALA A O 1
ATOM 2625 N N . THR A 1 337 ? 23.060 -55.257 28.539 1.00 43.25 337 THR A N 1
ATOM 2626 C CA . THR A 1 337 ? 23.229 -55.785 29.909 1.00 43.25 337 THR A CA 1
ATOM 2627 C C . THR A 1 337 ? 22.197 -55.058 30.767 1.00 43.25 337 THR A C 1
ATOM 2629 O O . THR A 1 337 ? 22.044 -53.851 30.606 1.00 43.25 337 THR A O 1
ATOM 2632 N N . GLU A 1 338 ? 21.497 -55.623 31.731 1.00 44.38 338 GLU A N 1
ATOM 2633 C CA . GLU A 1 338 ? 21.150 -56.983 32.134 1.00 44.38 338 GLU A CA 1
ATOM 2634 C C . GLU A 1 338 ? 19.998 -56.739 33.130 1.00 44.38 338 GLU A C 1
ATOM 2636 O O . GLU A 1 338 ? 19.983 -55.716 33.823 1.00 44.38 338 GLU A O 1
ATOM 2641 N N . GLU A 1 339 ? 18.994 -57.609 33.143 1.00 51.34 339 GLU A N 1
ATOM 2642 C CA . GLU A 1 339 ? 17.867 -57.540 34.076 1.00 51.34 339 GLU A CA 1
ATOM 2643 C C . GLU A 1 339 ? 18.360 -57.655 35.524 1.00 51.34 339 GLU A C 1
ATOM 2645 O O . GLU A 1 339 ? 19.132 -58.554 35.851 1.00 51.34 339 GLU A O 1
ATOM 2650 N N . VAL A 1 340 ? 17.856 -56.791 36.407 1.00 49.28 340 VAL A N 1
ATOM 2651 C CA . VAL A 1 340 ? 17.784 -57.082 37.842 1.00 49.28 340 VAL A CA 1
ATOM 2652 C C . VAL A 1 340 ? 16.379 -56.724 38.311 1.00 49.28 340 VAL A C 1
ATOM 2654 O O . VAL A 1 340 ? 16.034 -55.556 38.495 1.00 49.28 340 VAL A O 1
ATOM 2657 N N . GLU A 1 341 ? 15.561 -57.767 38.442 1.00 55.97 341 GLU A N 1
ATOM 2658 C CA . GLU A 1 341 ? 14.430 -57.814 39.361 1.00 55.97 341 GLU A CA 1
ATOM 2659 C C . GLU A 1 341 ? 14.945 -57.559 40.783 1.00 55.97 341 GLU A C 1
ATOM 2661 O O . GLU A 1 341 ? 15.871 -58.238 41.228 1.00 55.97 341 GLU A O 1
ATOM 2666 N N . GLU A 1 342 ? 14.329 -56.641 41.528 1.00 51.72 342 GLU A N 1
ATOM 2667 C CA . GLU A 1 342 ? 14.398 -56.714 42.986 1.00 51.72 342 GLU A CA 1
ATOM 2668 C C . GLU A 1 342 ? 13.039 -56.398 43.614 1.00 51.72 342 GLU A C 1
ATOM 2670 O O . GLU A 1 342 ? 12.357 -55.421 43.294 1.00 51.72 342 GLU A O 1
ATOM 2675 N N . GLU A 1 343 ? 12.655 -57.342 44.465 1.00 47.25 343 GLU A N 1
ATOM 2676 C CA . GLU A 1 343 ? 11.411 -57.512 45.191 1.00 47.25 343 GLU A CA 1
ATOM 2677 C C . GLU A 1 343 ? 11.030 -56.298 46.045 1.00 47.25 343 GLU A C 1
ATOM 2679 O O . GLU A 1 343 ? 11.824 -55.782 46.830 1.00 47.25 343 GLU A O 1
ATOM 2684 N N . ALA A 1 344 ? 9.748 -55.934 46.008 1.00 47.88 344 ALA A N 1
ATOM 2685 C CA . ALA A 1 344 ? 9.116 -55.218 47.106 1.00 47.88 344 ALA A CA 1
ATOM 2686 C C . ALA A 1 344 ? 8.387 -56.232 47.996 1.00 47.88 344 ALA A C 1
ATOM 2688 O O . ALA A 1 344 ? 7.322 -56.742 47.643 1.00 47.88 344 ALA A O 1
ATOM 2689 N N . ALA A 1 345 ? 8.969 -56.500 49.161 1.00 58.94 345 ALA A N 1
ATOM 2690 C CA . ALA A 1 345 ? 8.294 -57.110 50.292 1.00 58.94 345 ALA A CA 1
ATOM 2691 C C . ALA A 1 345 ? 8.227 -56.096 51.447 1.00 58.94 345 ALA A C 1
ATOM 2693 O O . ALA A 1 345 ? 9.241 -55.473 51.766 1.00 58.94 345 ALA A O 1
ATOM 2694 N N . TRP A 1 346 ? 7.053 -56.073 52.095 1.00 49.47 346 TRP A N 1
ATOM 2695 C CA . TRP A 1 346 ? 6.653 -55.409 53.353 1.00 49.47 346 TRP A CA 1
ATOM 2696 C C . TRP A 1 346 ? 6.033 -54.013 53.262 1.00 49.47 346 TRP A C 1
ATOM 2698 O O . TRP A 1 346 ? 6.755 -53.016 53.052 1.00 49.47 346 TRP A O 1
#

InterPro domains:
  IPR006843 Plastid lipid-associated protein/fibrillin conserved domain [PF04755] (17-119)
  IPR039633 Plastid-lipid-associated protein [PTHR31906] (16-192)

Nearest PDB structures (foldseek):
  8pz2-assembly1_A  TM=2.548E-01  e=5.000E+00  Escherichia coli

Solvent-accessible surface area (backbone atoms only — not comparable to full-atom values): 19903 Å² total; per-residue (Å²): 134,56,75,69,61,52,55,53,49,53,51,53,51,29,51,52,32,47,52,55,35,55,62,65,40,69,83,17,66,37,40,72,68,46,50,74,69,53,50,51,56,44,49,53,33,49,57,57,29,39,80,47,40,79,47,87,45,38,39,80,67,56,59,51,81,39,69,66,66,59,47,88,33,63,75,69,66,62,55,84,69,50,77,56,33,36,80,56,61,41,33,36,44,34,40,61,90,76,36,35,37,30,41,34,42,28,36,24,54,20,80,79,40,65,88,51,60,77,52,33,66,73,18,31,38,35,38,33,42,34,21,39,52,46,72,77,45,50,33,29,34,38,35,26,35,36,33,42,34,42,37,56,52,23,59,78,54,39,77,50,59,76,89,74,43,46,72,53,70,56,93,63,72,42,87,55,37,45,49,48,49,61,30,40,47,92,89,47,89,58,70,52,64,67,54,64,42,50,53,56,32,51,50,50,49,50,54,52,50,49,52,51,51,52,56,49,49,54,50,51,52,53,52,53,51,52,53,50,53,51,50,54,51,53,50,54,52,53,54,49,53,52,50,52,52,52,52,53,53,64,61,72,69,63,62,95,81,68,75,94,79,86,77,78,85,77,68,87,69,75,77,78,51,69,70,56,55,52,49,50,54,51,51,51,52,52,52,50,52,54,64,74,64,53,77,78,68,78,72,76,76,77,80,54,57,89,87,37,70,64,24,52,54,52,50,51,51,55,50,48,66,70,67,60,76,68,76,74,78,80,78,77,86,76,85,93,83,78,92,76,89,79,86,91,80,136

Radius of gyration: 37.66 Å; Cα contacts (8 Å, |Δi|>4): 391; chains: 1; bounding box: 106×78×108 Å

Mean predicted aligned error: 18.31 Å

Foldseek 3Di:
DDPVVVVVVLVVQLVVLVVVLLVLLPPCQQPLNDDPVSVVVSVVSVVSNLVSFPAQQVVLVDAAKFWRSHDPQVVVSVPDDDQFKDWDTFIWHDDSVQQKIKGKIKIATHPSNVVQDPLRRPKIKIKIFIWRWDDPDSWKIWTWTQWIKIAGQDDSNDGDDPVPIDIDGDPDTHGQWMFTFSHQDPVDRDTDTPPPTNNVSVVVVVVVVVVVVVVVVVVVVVVVVVVVVVVVVVVVVVVVVVVVVVVVVVVVPDPVPDDPDDDPPPDPPPPDPVVVVVVVVVVVVVVVCVVVPPPCPPDDPDQDDPPDPSNVVVVVVVVVVVVPPPPDPPPDDDDDDDDDDDDDDD

Organism: NCBI:txid2562237

Sequence (346 aa):
MSRKSRAQGEKSQRLAAKEALLEGIKSVDRGFSATEEQRSMIREKIDELVRWNPSLEPAKKLGGEWTLIYTNAPDILNIPTTPFSSIGRIGQEIDSTKGIIANVIEYRPSSLASGLKEAATEDALVQRVYTEYTVTSENSVELQIRGLGVDPQRVFGFEVPEALKLKVQGPLSLPFGNFEVLYLDEEDELLLRALQSLRDGILRQAEDTEKQLLASSQRAEAVGLKLRAANCHLEVLAQSQFLEHRIQTEEEEVDPTAFTEDLWSSCLVEPVPEVELDAIKKALSLGQNFVENQVIEEMPPLPPVIGSEAWQNSFIRNVEDFLGETETPAVAASPATEEVEEEAAW

pLDDT: mean 74.06, std 16.74, range [38.62, 95.31]